Protein AF-A0A914RZK3-F1 (afdb_monomer)

Organism: Parascaris equorum (NCBI:txid6256)

Solvent-accessible surface area (backbone atoms only — not comparable to full-atom values): 11730 Å² total; per-residue (Å²): 107,60,58,79,70,31,59,31,33,76,38,24,70,75,68,74,44,65,47,80,88,83,89,82,84,80,89,85,54,75,61,36,73,40,70,51,3,31,40,30,40,74,72,71,44,74,42,54,69,63,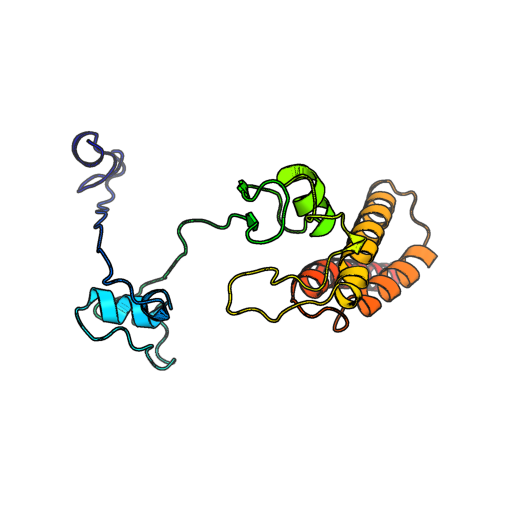69,77,78,67,48,37,66,67,46,29,53,98,63,36,62,33,82,82,76,79,94,75,92,65,49,72,50,69,73,75,36,67,40,64,46,74,45,84,72,70,86,86,60,44,68,65,57,52,35,42,73,73,16,72,22,37,55,84,38,74,85,61,53,63,63,46,54,92,61,59,93,88,46,71,76,41,42,56,80,45,46,46,44,43,49,52,42,52,53,50,51,52,57,51,51,51,30,52,75,71,69,72,55,54,79,71,52,55,58,52,50,48,51,50,31,55,59,18,37,89,59,36,94,54,68,63,30,39,64,60,21,48,62,53,48,53,51,51,51,52,52,55,56,52,61,76,75,108

InterPro domains:
  IPR001949 NADH:ubiquinone oxidoreductase, 51kDa subunit, conserved site [PS00644] (26-41)
  IPR019575 NADH-ubiquinone oxidoreductase 51kDa subunit, iron-sulphur binding domain [PF10589] (130-188)
  IPR019575 NADH-ubiquinone oxidoreductase 51kDa subunit, iron-sulphur binding domain [SM00928] (129-158)
  IPR037207 NADH-ubiquinone oxidoreductase 51kDa subunit, iron-sulphur binding domain superfamily [G3DSA:1.20.1440.230] (129-192)
  IPR037207 NADH-ubiquinone oxidoreductase 51kDa subunit, iron-sulphur binding domain superfamily [SSF140490] (130-187)
  IPR037225 NADH-ubiquinone oxidoreductase 51kDa subunit, FMN-binding domain superfamily [G3DSA:3.40.50.11540] (2-84)
  IPR037225 NADH-ubiquinone oxidoreductase 51kDa subunit, FMN-binding domain superfamily [SSF142019] (4-85)
  IPR050837 Complex I 51 kDa subunit [PTHR11780] (4-74)
  IPR054765 SLBB domain [PF22461] (74-129)

Radius of gyration: 23.05 Å; Cα contacts (8 Å, |Δi|>4): 230; chains: 1; bounding box: 57×54×48 Å

Foldseek 3Di:
DCVVVQCAACQHVVNNDHHDDDDDDADPDPLCPDQQLVLCVVVVHHSDHDDDPVDLCCQNRVGHRDDDDDPDDWDQADDQFQAGDIDHDDQLDQPQCVRCVPRVAGHVHPVPFAWDQRDPPPADTGGPVQSCLSNVLLVVLVVQVVCVVVVNHDPVVLVVNLVSLVCQPPSHRDCSSVVSSVVSNVVSVVVVVVVVVD

Sequence (198 aa):
MIFQAGYLGKDCCGTGYCFDVFVHRGAGAYICGEETALLESIEGKQGKPRLKPPFPADIGLFGCPTTVTNVETLFCVSGHVVNPCTVEEEMSIPLKDLIERHCGGVIGGWDNLLAIIPGGSSVPLIPKKFCTPCREGCNWLNKVMWRFVDGRAKPDEIDMLWEISRHMEGHTICALADAAAWPVQVTLICIKILSTLL

Secondary structure (DSSP, 8-state):
-TTTTTSSBTTGGGSS--B----PPP-S-GGGGSHHHHHHHHTTS--PPPPSSSPTTTS-GGGS------S---EEE-SSBSS-EEE---TT--HHHHHHHHH-SBTT-GGG--EE-SSSTTSPPEEHHHHHHHHHHHHHHHHHHHHHHTT---THHHHHHHHHHHHHTTTSSSHHHHHHHHHHHHHHHHHHHHHH--

Nearest PDB structures (foldseek):
  7zdh-assembly1_1  TM=6.906E-01  e=1.945E-20  Ovis aries
  7p64-assembly1_F  TM=6.739E-01  e=4.040E-11  Escherichia coli BL21(DE3)
  8x9v-assembly1_F  TM=6.593E-01  e=4.566E-11  Xanthomonas oryzae pv. oryzae
  8bew-assembly1_B  TM=6.343E-01  e=4.952E-10  Thermoanaerobacter kivui
  6vw7-assembly1_B  TM=6.481E-01  e=4.206E-09  Cupriavidus necator

pLDDT: mean 83.12, std 10.22, range [43.75, 95.94]

Mean predicted aligned error: 11.65 Å

Structure (mmCIF, N/CA/C/O backbone):
data_AF-A0A914RZK3-F1
#
_entry.id   AF-A0A914RZK3-F1
#
loop_
_atom_site.group_PDB
_atom_site.id
_atom_site.type_symbol
_atom_site.label_atom_id
_atom_site.label_alt_id
_atom_site.label_comp_id
_atom_site.label_asym_id
_atom_site.label_entity_id
_atom_site.label_seq_id
_atom_site.pdbx_PDB_ins_code
_atom_site.Cartn_x
_atom_site.Cartn_y
_atom_site.Cartn_z
_atom_site.occupancy
_atom_site.B_iso_or_equiv
_atom_site.auth_seq_id
_atom_site.auth_comp_id
_atom_site.auth_asym_id
_atom_site.auth_atom_id
_atom_site.pdbx_PDB_model_num
ATOM 1 N N . MET A 1 1 ? -30.399 2.247 3.291 1.00 65.69 1 MET A N 1
ATOM 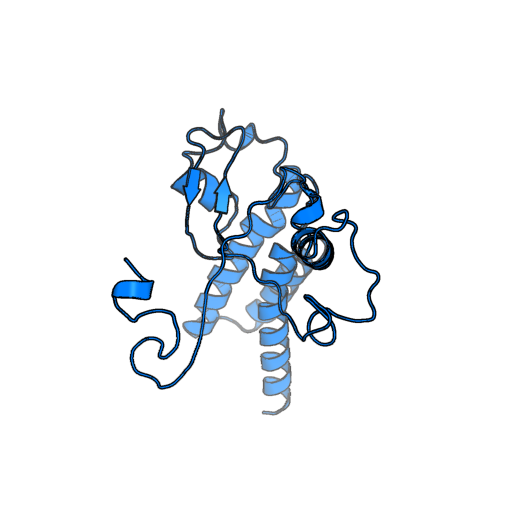2 C CA . MET A 1 1 ? -30.356 1.188 2.260 1.00 65.69 1 MET A CA 1
ATOM 3 C C . MET A 1 1 ? -29.675 -0.088 2.756 1.00 65.69 1 MET A C 1
ATOM 5 O O . MET A 1 1 ? -30.393 -1.059 2.883 1.00 65.69 1 MET A O 1
ATOM 9 N N . ILE A 1 2 ? -28.385 -0.122 3.129 1.00 84.69 2 ILE A N 1
ATOM 10 C CA . ILE A 1 2 ? -27.705 -1.382 3.543 1.00 84.69 2 ILE A CA 1
ATOM 11 C C . ILE A 1 2 ? -28.288 -2.007 4.831 1.00 84.69 2 ILE A C 1
ATOM 13 O O . ILE A 1 2 ? -28.644 -3.180 4.824 1.00 84.69 2 ILE A O 1
ATOM 17 N N . PHE A 1 3 ? -28.481 -1.223 5.900 1.00 82.81 3 PHE A N 1
ATOM 18 C CA . PHE A 1 3 ? -29.138 -1.703 7.132 1.00 82.81 3 PHE A CA 1
ATOM 19 C C . PHE A 1 3 ? -30.600 -2.123 6.908 1.00 82.81 3 PHE A C 1
ATOM 21 O O . PHE A 1 3 ? -31.074 -3.093 7.481 1.00 82.81 3 PHE A O 1
ATOM 28 N N . GLN A 1 4 ? -31.320 -1.410 6.035 1.00 84.06 4 GLN A N 1
ATOM 29 C CA . GLN A 1 4 ? -32.710 -1.741 5.686 1.00 84.06 4 GLN A CA 1
ATOM 30 C C . GLN A 1 4 ? -32.809 -3.011 4.835 1.00 84.06 4 GLN A C 1
ATOM 32 O O . GLN A 1 4 ? -33.813 -3.707 4.905 1.00 84.06 4 GLN A O 1
ATOM 37 N N . ALA A 1 5 ? -31.776 -3.309 4.046 1.00 88.56 5 ALA A N 1
ATOM 38 C CA . ALA A 1 5 ? -31.666 -4.534 3.266 1.00 88.56 5 ALA A CA 1
ATOM 39 C C . ALA A 1 5 ? -31.237 -5.748 4.114 1.00 88.56 5 ALA A C 1
ATOM 41 O O . ALA A 1 5 ? -31.146 -6.846 3.579 1.00 88.56 5 ALA A O 1
ATOM 42 N N . GLY A 1 6 ? -30.963 -5.564 5.413 1.00 87.38 6 GLY A N 1
ATOM 43 C CA . GLY A 1 6 ? -30.575 -6.647 6.321 1.00 87.38 6 GLY A CA 1
ATOM 44 C C . GLY A 1 6 ? -29.136 -7.141 6.151 1.00 87.38 6 GLY A C 1
ATOM 45 O O . GLY A 1 6 ? -28.776 -8.160 6.724 1.00 87.38 6 GLY A O 1
ATOM 46 N N . TYR A 1 7 ? -28.289 -6.441 5.388 1.00 91.62 7 TYR A N 1
ATOM 47 C CA . TYR A 1 7 ? -26.879 -6.828 5.236 1.00 91.62 7 TYR A CA 1
ATOM 48 C C . TYR A 1 7 ? -26.023 -6.483 6.463 1.00 91.62 7 TYR A C 1
ATOM 50 O O . TYR A 1 7 ? -25.011 -7.129 6.708 1.00 91.62 7 TYR A O 1
ATOM 58 N N . LEU A 1 8 ? -26.429 -5.468 7.230 1.00 92.25 8 LEU A N 1
ATOM 59 C CA . LEU A 1 8 ? -25.793 -5.028 8.474 1.00 92.25 8 LEU A CA 1
ATOM 60 C C . LEU A 1 8 ? -26.860 -4.844 9.558 1.00 92.25 8 LEU A C 1
ATOM 62 O O . LEU A 1 8 ? -28.021 -4.578 9.230 1.00 92.25 8 LEU A O 1
ATOM 66 N N . GLY A 1 9 ? -26.475 -4.920 10.831 1.00 90.44 9 GLY A N 1
ATOM 67 C CA . GLY A 1 9 ? -27.383 -4.753 11.965 1.00 90.44 9 GLY A CA 1
ATOM 68 C C . GLY A 1 9 ? -27.393 -5.941 12.922 1.00 90.44 9 GLY A C 1
ATOM 69 O O . GLY A 1 9 ? -26.411 -6.660 13.074 1.00 90.44 9 GLY A O 1
ATOM 70 N N . LYS A 1 10 ? -28.542 -6.158 13.573 1.00 90.19 10 LYS A N 1
ATOM 71 C CA . LYS A 1 10 ? -28.722 -7.198 14.603 1.00 90.19 10 LYS A CA 1
ATOM 72 C C . LYS A 1 10 ? -28.606 -8.634 14.088 1.00 90.19 10 LYS A C 1
ATOM 74 O O . LYS A 1 10 ? -28.308 -9.524 14.874 1.00 90.19 10 LYS A O 1
ATOM 79 N N . ASP A 1 11 ? -28.881 -8.839 12.805 1.00 91.06 11 ASP A N 1
ATOM 80 C CA . ASP A 1 11 ? -28.816 -10.135 12.136 1.00 91.06 11 ASP A CA 1
ATOM 81 C C . ASP A 1 11 ? -28.294 -9.942 10.705 1.00 91.06 11 ASP A C 1
ATOM 83 O O . ASP A 1 11 ? -29.052 -9.846 9.737 1.00 91.06 11 ASP A O 1
ATOM 87 N N . CYS A 1 12 ? -26.979 -9.785 10.583 1.00 90.62 12 CYS A N 1
ATOM 88 C CA . CYS A 1 12 ? -26.320 -9.494 9.319 1.00 90.62 12 CYS A CA 1
ATOM 89 C C . CYS A 1 12 ? -26.473 -10.655 8.345 1.00 90.62 12 CYS A C 1
ATOM 91 O O . CYS A 1 12 ? -26.050 -11.779 8.627 1.00 90.62 12 CYS A O 1
ATOM 93 N N . CYS A 1 13 ? -27.054 -10.374 7.181 1.00 91.06 13 CYS A N 1
ATOM 94 C CA . CYS A 1 13 ? -27.296 -11.344 6.116 1.00 91.06 13 CYS A CA 1
ATOM 95 C C . CYS A 1 13 ? -28.097 -12.585 6.568 1.00 91.06 13 CYS A C 1
ATOM 97 O O . CYS A 1 13 ? -28.004 -13.625 5.919 1.00 91.06 13 CYS A O 1
ATOM 99 N N . GLY A 1 14 ? -28.861 -12.505 7.668 1.00 90.00 14 GLY A N 1
ATOM 100 C CA . GLY A 1 14 ? -29.622 -13.638 8.214 1.00 90.00 14 GLY A CA 1
ATOM 101 C C . GLY A 1 14 ? -28.763 -14.735 8.859 1.00 90.00 14 GLY A C 1
ATOM 102 O O . GLY A 1 14 ? -29.177 -15.893 8.909 1.00 90.00 14 GLY A O 1
ATOM 103 N N . THR A 1 15 ? -27.539 -14.411 9.285 1.00 94.19 15 THR A N 1
ATOM 104 C CA . THR A 1 15 ? -26.572 -15.374 9.846 1.00 94.19 15 THR A CA 1
ATOM 105 C C . THR A 1 15 ? -26.695 -15.576 11.361 1.00 94.19 15 THR A C 1
ATOM 107 O O . THR A 1 15 ? -26.038 -16.451 11.921 1.00 94.19 15 THR A O 1
ATOM 110 N N . GLY A 1 16 ? -27.502 -14.765 12.043 1.00 91.88 16 GLY A N 1
ATOM 111 C CA . GLY A 1 16 ? -27.565 -14.651 13.500 1.00 91.88 16 GLY A CA 1
ATOM 112 C C . GLY A 1 16 ? -26.434 -13.814 14.109 1.00 91.88 16 GLY A C 1
ATOM 113 O O . GLY A 1 16 ? -26.358 -13.697 15.333 1.00 91.88 16 GLY A O 1
ATOM 114 N N . TYR A 1 17 ? -25.548 -13.239 13.288 1.00 92.81 17 TYR A N 1
ATOM 115 C CA . TYR A 1 17 ? -24.427 -12.419 13.745 1.00 92.81 17 TYR A CA 1
ATOM 116 C C . TYR A 1 17 ? -24.794 -10.932 13.754 1.00 92.81 17 TYR A C 1
ATOM 118 O O . TYR A 1 17 ? -25.252 -10.392 12.749 1.00 92.81 17 TYR A O 1
ATOM 126 N N . CYS A 1 18 ? -24.566 -10.258 14.881 1.00 93.94 18 CYS A N 1
ATOM 127 C CA . CYS A 1 18 ? -24.823 -8.826 15.022 1.00 93.94 18 CYS A CA 1
ATOM 128 C C . CYS A 1 18 ? -23.562 -8.031 14.666 1.00 93.94 18 CYS A C 1
ATOM 130 O O . CYS A 1 18 ? -22.563 -8.118 15.380 1.00 93.94 18 CYS A O 1
ATOM 132 N N . PHE A 1 19 ? -23.605 -7.241 13.593 1.00 93.44 19 PHE A N 1
ATOM 133 C CA . PHE A 1 19 ? -22.474 -6.428 13.147 1.00 93.44 19 PHE A CA 1
ATOM 134 C C . PHE A 1 19 ? -22.929 -5.080 12.575 1.00 93.44 19 PHE A C 1
ATOM 136 O O . PHE A 1 19 ? -23.564 -4.997 11.520 1.00 93.44 19 PHE A O 1
ATOM 143 N N . ASP A 1 20 ? -22.565 -4.012 13.281 1.00 92.81 20 ASP A N 1
ATOM 144 C CA . ASP A 1 20 ? -22.855 -2.632 12.907 1.00 92.81 20 ASP A CA 1
ATOM 145 C C . ASP A 1 20 ? -21.605 -1.943 12.349 1.00 92.81 20 ASP A C 1
ATOM 147 O O . ASP A 1 20 ? -20.488 -2.158 12.819 1.00 92.81 20 ASP A O 1
ATOM 151 N N . VAL A 1 21 ? -21.804 -1.065 11.364 1.00 92.44 21 VAL A N 1
ATOM 152 C CA . VAL A 1 21 ? -20.736 -0.249 10.771 1.00 92.44 21 VAL A CA 1
ATOM 153 C C . VAL A 1 21 ? -21.021 1.225 11.018 1.00 92.44 21 VAL A C 1
ATOM 155 O O . VAL A 1 21 ? -22.083 1.736 10.656 1.00 92.44 21 VAL A O 1
ATOM 158 N N . PHE A 1 22 ? -20.038 1.922 11.585 1.00 91.94 22 PHE A N 1
ATOM 159 C CA . PHE A 1 22 ? -20.093 3.356 11.849 1.00 91.94 22 PHE A CA 1
ATOM 160 C C . PHE A 1 22 ? -19.058 4.092 11.001 1.00 91.94 22 PHE A C 1
ATOM 162 O O . PHE A 1 22 ? -17.927 3.639 10.847 1.00 91.94 22 PHE A O 1
ATOM 169 N N . VAL A 1 23 ? -19.436 5.257 10.472 1.00 93.19 23 VAL A N 1
ATOM 170 C CA . VAL A 1 23 ? -18.518 6.134 9.736 1.00 93.19 23 VAL A CA 1
ATOM 171 C C . VAL A 1 23 ? -18.081 7.264 10.657 1.00 93.19 23 VAL A C 1
ATOM 173 O O . VAL A 1 23 ? -18.871 8.155 10.966 1.00 93.19 23 VAL A O 1
ATOM 176 N N . HIS A 1 24 ? -16.812 7.252 11.061 1.00 93.31 24 HIS A N 1
ATOM 177 C CA . HIS A 1 24 ? -16.196 8.359 11.787 1.00 93.31 24 HIS A CA 1
ATOM 178 C C . HIS A 1 24 ? -15.415 9.243 10.811 1.00 93.31 24 HIS A C 1
ATOM 180 O O . HIS A 1 24 ? -14.496 8.783 10.137 1.00 93.31 24 HIS A O 1
ATOM 186 N N . ARG A 1 25 ? -15.759 10.532 10.723 1.00 93.75 25 ARG A N 1
ATOM 187 C CA . ARG A 1 25 ? -15.009 11.488 9.891 1.00 93.75 25 ARG A CA 1
ATOM 188 C C . ARG A 1 25 ? -13.816 12.037 10.671 1.00 93.75 25 ARG A C 1
ATOM 190 O O . ARG A 1 25 ? -13.979 12.471 11.807 1.00 93.75 25 ARG A O 1
ATOM 197 N N . GLY A 1 26 ? -12.630 12.010 10.068 1.00 91.19 26 GLY A N 1
ATOM 198 C CA . GLY A 1 26 ? -11.437 12.662 10.614 1.00 91.19 26 GLY A CA 1
ATOM 199 C C . GLY A 1 26 ? -11.437 14.179 10.383 1.00 91.19 26 GLY A C 1
ATOM 200 O O . GLY A 1 26 ? -12.267 14.708 9.647 1.00 91.19 26 GLY A O 1
ATOM 201 N N . ALA A 1 27 ? -10.465 14.873 10.980 1.00 90.88 27 ALA A N 1
ATOM 202 C CA . ALA A 1 27 ? -10.321 16.334 10.913 1.00 90.88 27 ALA A CA 1
ATOM 203 C C . ALA A 1 27 ? -9.150 16.808 10.018 1.00 90.88 27 ALA A C 1
ATOM 205 O O . ALA A 1 27 ? -8.587 17.875 10.240 1.00 90.88 27 ALA A O 1
ATOM 206 N N . GLY A 1 28 ? -8.752 16.007 9.021 1.00 86.81 28 GLY A N 1
ATOM 207 C CA . GLY A 1 28 ? -7.722 16.386 8.040 1.00 86.81 28 GLY A CA 1
ATOM 208 C C . GLY A 1 28 ? -6.265 16.259 8.509 1.00 86.81 28 GLY A C 1
ATOM 209 O O . GLY A 1 28 ? -5.371 16.809 7.873 1.00 86.81 28 GLY A O 1
ATOM 210 N N . ALA A 1 29 ? -5.998 15.539 9.601 1.00 83.62 29 ALA A N 1
ATOM 211 C CA . ALA A 1 29 ? -4.642 15.313 10.100 1.00 83.62 29 ALA A CA 1
ATOM 212 C C . ALA A 1 29 ? -4.051 13.999 9.556 1.00 83.62 29 ALA A C 1
ATOM 214 O O . ALA A 1 29 ? -4.546 12.923 9.883 1.00 83.62 29 ALA A O 1
ATOM 215 N N . TYR A 1 30 ? -2.961 14.079 8.779 1.00 79.69 30 TYR A N 1
ATOM 216 C CA . TYR A 1 30 ? -2.282 12.902 8.203 1.00 79.69 30 TYR A CA 1
ATOM 217 C C . TYR A 1 30 ? -1.815 11.901 9.271 1.00 79.69 30 TYR A C 1
ATOM 219 O O . TYR A 1 30 ? -1.933 10.695 9.087 1.00 79.69 30 TYR A O 1
ATOM 227 N N . ILE A 1 31 ? -1.347 12.400 10.422 1.00 76.94 31 ILE A N 1
ATOM 228 C CA . ILE A 1 31 ? -0.886 11.558 11.535 1.00 76.94 31 ILE A CA 1
ATOM 229 C C . ILE A 1 31 ? -1.989 10.653 12.095 1.00 76.94 31 ILE A C 1
ATOM 231 O O . ILE A 1 31 ? -1.691 9.551 12.535 1.00 76.94 31 ILE A O 1
ATOM 235 N N . CYS A 1 32 ? -3.260 11.063 12.012 1.00 86.62 32 CYS A N 1
ATOM 236 C CA . CYS A 1 32 ? -4.388 10.237 12.448 1.00 86.62 32 CYS A CA 1
ATOM 237 C C . CYS A 1 32 ? -4.630 9.020 11.540 1.00 86.62 32 CYS A C 1
ATOM 239 O O . CYS A 1 32 ? -5.492 8.212 11.857 1.00 86.62 32 CYS A O 1
ATOM 241 N N . GLY A 1 33 ? -3.920 8.896 10.413 1.00 82.88 33 GLY A N 1
ATOM 242 C CA . GLY A 1 33 ? -3.903 7.677 9.604 1.00 82.88 33 GLY A CA 1
ATOM 243 C C . GLY A 1 33 ? -2.970 6.593 10.153 1.00 82.88 33 GLY A C 1
ATOM 244 O O . GLY A 1 33 ? -3.030 5.459 9.689 1.00 82.88 33 GLY A O 1
ATOM 245 N N . GLU A 1 34 ? -2.110 6.915 11.126 1.00 84.75 34 GLU A N 1
ATOM 246 C CA . GLU A 1 34 ? -1.320 5.909 11.839 1.00 84.75 34 GLU A CA 1
ATOM 247 C C . GLU A 1 34 ? -2.236 5.073 12.740 1.00 84.75 34 GLU A C 1
ATOM 249 O O . GLU A 1 34 ? -3.152 5.600 13.367 1.00 84.75 34 GLU A O 1
ATOM 254 N N . GLU A 1 35 ? -1.978 3.767 12.802 1.00 87.69 35 GLU A N 1
ATOM 255 C CA . GLU A 1 35 ? -2.815 2.774 13.479 1.00 87.69 35 GLU A CA 1
ATOM 256 C C . GLU A 1 35 ? -3.255 3.196 14.888 1.00 87.69 35 GLU A C 1
ATOM 258 O O . GLU A 1 35 ? -4.443 3.178 15.192 1.00 87.69 35 GLU A O 1
ATOM 263 N N . THR A 1 36 ? -2.326 3.592 15.757 1.00 87.38 36 THR A N 1
ATOM 264 C CA . THR A 1 36 ? -2.650 3.928 17.151 1.00 87.38 36 THR A CA 1
ATOM 265 C C . THR A 1 36 ? -3.177 5.351 17.318 1.00 87.38 36 THR A C 1
ATOM 267 O O . THR A 1 36 ? -4.033 5.596 18.171 1.00 87.38 36 THR A O 1
ATOM 270 N N . ALA A 1 37 ? -2.713 6.285 16.487 1.00 87.31 37 ALA A N 1
ATOM 271 C CA . ALA A 1 37 ? -3.225 7.649 16.442 1.00 87.31 37 ALA A CA 1
ATOM 272 C C . ALA A 1 37 ? -4.683 7.703 15.957 1.00 87.31 37 ALA A C 1
ATOM 274 O O . ALA A 1 37 ? -5.447 8.557 16.414 1.00 87.31 37 ALA A O 1
ATOM 275 N N . LEU A 1 38 ? -5.081 6.784 15.071 1.00 91.69 38 LEU A N 1
ATOM 276 C CA . LEU A 1 38 ? -6.460 6.627 14.617 1.00 91.69 38 LEU A CA 1
ATOM 277 C C . LEU A 1 38 ? -7.387 6.290 15.790 1.00 91.69 38 LEU A C 1
ATOM 279 O O . LEU A 1 38 ? -8.441 6.908 15.928 1.00 91.69 38 LEU A O 1
ATOM 283 N N . LEU A 1 39 ? -6.976 5.367 16.666 1.00 93.62 39 LEU A N 1
ATOM 284 C CA . LEU A 1 39 ? -7.751 4.974 17.849 1.00 93.62 39 LEU A CA 1
ATOM 285 C C . LEU A 1 39 ? -7.975 6.163 18.788 1.00 93.62 39 LEU A C 1
ATOM 287 O O . LEU A 1 39 ? -9.104 6.441 19.179 1.00 93.62 39 LEU A O 1
ATOM 291 N N . GLU A 1 40 ? -6.913 6.913 19.091 1.00 91.69 40 GLU A N 1
ATOM 292 C CA . GLU A 1 40 ? -6.996 8.132 19.907 1.00 91.69 40 GLU A CA 1
ATOM 293 C C . GLU A 1 40 ? -7.923 9.178 19.277 1.00 91.69 40 GLU A C 1
ATOM 295 O O . GLU A 1 40 ? -8.731 9.798 19.970 1.00 91.69 40 GLU A O 1
ATOM 300 N N . SER A 1 41 ? -7.848 9.341 17.953 1.00 93.50 41 SER A N 1
ATOM 301 C CA . SER A 1 41 ? -8.704 10.275 17.226 1.00 93.50 41 SER A CA 1
ATOM 302 C C . SER A 1 41 ? -10.182 9.870 17.263 1.00 93.50 41 SER A C 1
ATOM 304 O O . SER A 1 41 ? -11.030 10.756 17.348 1.00 93.50 41 SER A O 1
ATOM 306 N N . ILE A 1 42 ? -10.502 8.572 17.191 1.00 94.88 42 ILE A N 1
ATOM 307 C CA . ILE A 1 42 ? -11.883 8.061 17.294 1.00 94.88 42 ILE A CA 1
ATOM 308 C C . ILE A 1 42 ? -12.406 8.197 18.731 1.00 94.88 42 ILE A C 1
ATOM 310 O O . ILE A 1 42 ? -13.581 8.486 18.941 1.00 94.88 42 ILE A O 1
ATOM 314 N N . GLU A 1 43 ? -11.536 8.065 19.732 1.00 94.94 43 GLU A N 1
ATOM 315 C CA . GLU A 1 43 ? -11.866 8.310 21.143 1.00 94.94 43 GLU A CA 1
ATOM 316 C C . GLU A 1 43 ? -12.087 9.800 21.474 1.00 94.94 43 GLU A C 1
ATOM 318 O O . GLU A 1 43 ? -12.376 10.145 22.621 1.00 94.94 43 GLU A O 1
ATOM 323 N N . GLY A 1 44 ? -11.951 10.696 20.491 1.00 92.69 44 GLY A N 1
ATOM 324 C CA . GLY A 1 44 ? -12.116 12.141 20.660 1.00 92.69 44 GLY A CA 1
ATOM 325 C C . GLY A 1 44 ? -10.913 12.837 21.300 1.00 92.69 44 GLY A C 1
ATOM 326 O O . GLY A 1 44 ? -10.997 14.014 21.654 1.00 92.69 44 GLY A O 1
ATOM 327 N N . LYS A 1 45 ? -9.786 12.136 21.451 1.00 90.44 45 LYS A N 1
ATOM 328 C CA . LYS A 1 45 ? -8.528 12.703 21.940 1.00 90.44 45 LYS A CA 1
ATOM 329 C C . LYS A 1 45 ? -7.721 13.274 20.774 1.00 90.44 45 LYS A C 1
ATOM 331 O O . LYS A 1 45 ? -8.059 13.139 19.598 1.00 90.44 45 LYS A O 1
ATOM 336 N N . GLN A 1 46 ? -6.617 13.940 21.099 1.00 86.31 46 GLN A N 1
ATOM 337 C CA . GLN A 1 46 ? -5.655 14.343 20.080 1.00 86.31 46 GLN A CA 1
ATOM 338 C C . GLN A 1 46 ? -5.035 13.085 19.454 1.00 86.31 46 GLN A C 1
ATOM 340 O O . GLN A 1 46 ? -4.534 12.246 20.194 1.00 86.31 46 GLN A O 1
ATOM 345 N N . GLY A 1 47 ? -5.018 12.981 18.119 1.00 85.56 47 GLY A N 1
ATOM 346 C CA . GLY A 1 47 ? -4.454 11.845 17.372 1.00 85.56 47 GLY A CA 1
ATOM 347 C C . GLY A 1 47 ? -2.928 11.742 17.460 1.00 85.56 47 GLY A C 1
ATOM 348 O O . GLY A 1 47 ? -2.217 11.919 16.473 1.00 85.56 47 GLY A O 1
ATOM 349 N N . LYS A 1 48 ? -2.418 11.516 18.668 1.00 81.88 48 LYS A N 1
ATOM 350 C CA . LYS A 1 48 ? -1.020 11.220 18.965 1.00 81.88 48 LYS A CA 1
ATOM 351 C C . LYS A 1 48 ? -0.857 9.699 19.021 1.00 81.88 48 LYS A C 1
ATOM 353 O O . LYS A 1 48 ? -1.655 9.057 19.698 1.00 81.88 48 LYS A O 1
ATOM 358 N N . PRO A 1 49 ? 0.158 9.120 18.360 1.00 84.81 49 PRO A N 1
ATOM 359 C CA . PRO A 1 49 ? 0.419 7.690 18.456 1.00 84.81 49 PRO A CA 1
ATOM 360 C C . PRO A 1 49 ? 0.615 7.231 19.906 1.00 84.81 49 PRO A C 1
ATOM 362 O O . PRO A 1 49 ? 1.249 7.926 20.708 1.00 84.81 49 PRO A O 1
ATOM 365 N N . ARG A 1 50 ? 0.098 6.045 20.232 1.00 82.81 50 ARG A N 1
ATOM 366 C CA . ARG A 1 50 ? 0.346 5.379 21.515 1.00 82.81 50 ARG A CA 1
ATOM 367 C C . ARG A 1 50 ? 1.703 4.681 21.470 1.00 82.81 50 ARG A C 1
ATOM 369 O O . ARG A 1 50 ? 2.127 4.181 20.430 1.00 82.81 50 ARG A O 1
ATOM 376 N N . LEU A 1 51 ? 2.377 4.608 22.616 1.00 82.94 51 LEU A N 1
ATOM 377 C CA . LEU A 1 51 ? 3.571 3.776 22.752 1.00 82.94 51 LEU A CA 1
ATOM 378 C C . LEU A 1 51 ? 3.161 2.298 22.734 1.00 82.94 51 LEU A C 1
ATOM 380 O O . LEU A 1 51 ? 2.221 1.905 23.419 1.00 82.94 51 LEU A O 1
ATOM 384 N N . LYS A 1 52 ? 3.883 1.494 21.953 1.00 84.06 52 LYS A N 1
ATOM 385 C CA . LYS A 1 52 ? 3.787 0.030 21.953 1.00 84.06 52 LYS A CA 1
ATOM 386 C C . LYS A 1 52 ? 4.908 -0.502 22.860 1.00 84.06 52 LYS A C 1
ATOM 388 O O . LYS A 1 52 ? 6.052 -0.092 22.643 1.00 84.06 52 LYS A O 1
ATOM 393 N N . PRO A 1 53 ? 4.647 -1.395 23.836 1.00 80.06 53 PRO A N 1
ATOM 394 C CA . PRO A 1 53 ? 3.357 -1.990 24.235 1.00 80.06 53 PRO A CA 1
ATOM 395 C C . PRO A 1 53 ? 2.464 -1.049 25.080 1.00 80.06 53 PRO A C 1
ATOM 397 O O . PRO A 1 53 ? 3.007 -0.154 25.733 1.00 80.06 53 PRO A O 1
ATOM 400 N N . PRO A 1 54 ? 1.132 -1.287 25.159 1.00 85.44 54 PRO A N 1
ATOM 401 C CA . PRO A 1 54 ? 0.376 -2.439 24.629 1.00 85.44 54 PRO A CA 1
ATOM 402 C C . PRO A 1 54 ? 0.057 -2.346 23.125 1.00 85.44 54 PRO A C 1
ATOM 404 O O . PRO A 1 54 ? -0.008 -1.255 22.561 1.00 85.44 54 PRO A O 1
ATOM 407 N N . PHE A 1 55 ? -0.129 -3.496 22.463 1.00 90.19 55 PHE A N 1
ATOM 408 C CA . PHE A 1 55 ? -0.514 -3.549 21.047 1.00 90.19 55 PHE A CA 1
ATOM 409 C C . PHE A 1 55 ? -2.035 -3.382 20.875 1.00 90.19 55 PHE A C 1
ATOM 411 O O . PHE A 1 55 ? -2.788 -3.867 21.720 1.00 90.19 55 PHE A O 1
ATOM 418 N N . PRO A 1 56 ? -2.512 -2.771 19.770 1.00 89.56 56 PRO A N 1
ATOM 419 C CA . PRO A 1 56 ? -3.947 -2.604 19.501 1.00 89.56 56 PRO A CA 1
ATOM 420 C C . PRO A 1 56 ? -4.746 -3.906 19.505 1.00 89.56 56 PRO A C 1
ATOM 422 O O . PRO A 1 56 ? -5.887 -3.928 19.964 1.00 89.56 56 PRO A O 1
ATOM 425 N N . ALA A 1 57 ? -4.126 -4.994 19.039 1.00 91.94 57 ALA A N 1
ATOM 426 C CA . ALA A 1 57 ? -4.735 -6.318 19.027 1.00 91.94 57 ALA A CA 1
ATOM 427 C C . ALA A 1 57 ? -5.121 -6.803 20.435 1.00 91.94 57 ALA A C 1
ATOM 429 O O . ALA A 1 57 ? -6.095 -7.536 20.563 1.00 91.94 57 ALA A O 1
ATOM 430 N N . ASP A 1 58 ? -4.414 -6.351 21.475 1.00 92.00 58 ASP A N 1
ATOM 431 C CA . ASP A 1 58 ? -4.724 -6.663 22.871 1.00 92.00 58 ASP A CA 1
ATOM 432 C C . ASP A 1 58 ? -5.584 -5.561 23.508 1.00 92.00 58 ASP A C 1
ATOM 434 O O . ASP A 1 58 ? -6.639 -5.831 24.079 1.00 92.00 58 ASP A O 1
ATOM 438 N N . ILE A 1 59 ? -5.132 -4.304 23.409 1.00 91.56 59 ILE A N 1
ATOM 439 C CA . ILE A 1 59 ? -5.761 -3.123 24.018 1.00 91.56 59 ILE A CA 1
ATOM 440 C C . ILE A 1 59 ? -5.793 -1.992 22.981 1.00 91.56 59 ILE A C 1
ATOM 442 O O . ILE A 1 59 ? -4.871 -1.179 22.872 1.00 91.56 59 ILE A O 1
ATOM 446 N N . GLY A 1 60 ? -6.874 -1.957 22.206 1.00 93.44 60 GLY A N 1
ATOM 447 C CA . GLY A 1 60 ? -7.097 -1.042 21.093 1.00 93.44 60 GLY A CA 1
ATOM 448 C C . GLY A 1 60 ? -8.145 0.033 21.390 1.00 93.44 60 GLY A C 1
ATOM 449 O O . GLY A 1 60 ? -7.986 0.836 22.316 1.00 93.44 60 GLY A O 1
ATOM 450 N N . LEU A 1 61 ? -9.190 0.095 20.560 1.00 94.25 61 LEU A N 1
ATOM 451 C CA . LEU A 1 61 ? -10.230 1.121 20.624 1.00 94.25 61 LEU A CA 1
ATOM 452 C C . LEU A 1 61 ? -11.050 0.981 21.912 1.00 94.25 61 LEU A C 1
ATOM 454 O O . LEU A 1 61 ? -11.566 -0.096 22.199 1.0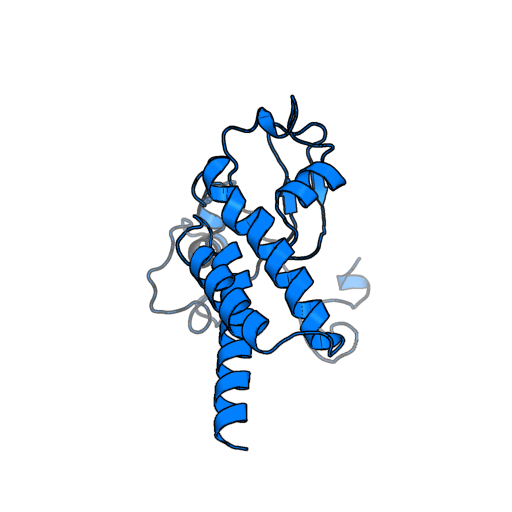0 94.25 61 LEU A O 1
ATOM 458 N N . PHE A 1 62 ? -11.171 2.057 22.693 1.00 95.44 62 PHE A N 1
ATOM 459 C CA . PHE A 1 62 ? -11.854 2.056 23.997 1.00 95.44 62 PHE A CA 1
ATOM 460 C C . PHE A 1 62 ? -11.314 1.006 24.990 1.00 95.44 62 PHE A C 1
ATOM 462 O O . PHE A 1 62 ? -12.004 0.617 25.930 1.00 95.44 62 PHE A O 1
ATOM 469 N N . GLY A 1 63 ? -10.073 0.546 24.796 1.00 93.00 63 GLY A N 1
ATOM 470 C CA . GLY A 1 63 ? -9.465 -0.524 25.591 1.00 93.00 63 GLY A CA 1
ATOM 471 C C . GLY A 1 63 ? -9.883 -1.941 25.182 1.00 93.00 63 GLY A C 1
ATOM 472 O O . GLY A 1 63 ? -9.491 -2.895 25.848 1.00 93.00 63 GLY A O 1
ATOM 473 N N . CYS A 1 64 ? -10.646 -2.099 24.100 1.00 95.19 64 CYS A N 1
ATOM 474 C CA . CYS A 1 64 ? -11.022 -3.394 23.543 1.00 95.19 64 CYS A CA 1
ATOM 475 C C . CYS A 1 64 ? -10.011 -3.857 22.475 1.00 95.19 64 CYS A C 1
ATOM 477 O O . CYS A 1 64 ? -9.456 -3.014 21.767 1.00 95.19 64 CYS A O 1
ATOM 479 N N . PRO A 1 65 ? -9.800 -5.174 22.296 1.00 95.94 65 PRO A N 1
ATOM 480 C CA . PRO A 1 65 ? -9.030 -5.731 21.182 1.00 95.94 65 PRO A CA 1
ATOM 481 C C . PRO A 1 65 ? -9.465 -5.142 19.836 1.00 95.94 65 PRO A C 1
ATOM 483 O O . PRO A 1 65 ? -10.652 -5.140 19.512 1.00 95.94 65 PRO A O 1
ATOM 486 N N . THR A 1 66 ? -8.533 -4.588 19.061 1.00 94.50 66 THR A N 1
ATOM 487 C CA . THR A 1 66 ? -8.835 -3.945 17.773 1.00 94.50 66 THR A CA 1
ATOM 488 C C . THR A 1 66 ? -7.691 -4.125 16.785 1.00 94.50 66 THR A C 1
ATOM 490 O O . THR A 1 66 ? -6.539 -3.832 17.088 1.00 94.50 66 THR A O 1
ATOM 493 N N . THR A 1 67 ? -8.017 -4.528 15.562 1.00 93.69 67 THR A N 1
ATOM 494 C CA . THR A 1 67 ? -7.089 -4.527 14.425 1.00 93.69 67 THR A CA 1
ATOM 495 C C . THR A 1 67 ? -7.412 -3.363 13.500 1.00 93.69 67 THR A C 1
ATOM 497 O O . THR A 1 67 ? -8.567 -3.215 13.098 1.00 93.69 67 THR A O 1
ATOM 500 N N . VAL A 1 68 ? -6.415 -2.561 13.128 1.00 91.25 68 VAL A N 1
ATOM 501 C CA . VAL A 1 68 ? -6.595 -1.495 12.134 1.00 91.25 68 VAL A CA 1
ATOM 502 C C . VAL A 1 68 ? -6.160 -2.010 10.772 1.00 91.25 68 VAL A C 1
ATOM 504 O O . VAL A 1 68 ? -5.021 -2.432 10.588 1.00 91.25 68 VAL A O 1
ATOM 507 N N . THR A 1 69 ? -7.069 -1.968 9.807 1.00 91.31 69 THR A N 1
ATOM 508 C CA . THR A 1 69 ? -6.824 -2.406 8.433 1.00 91.31 69 THR A CA 1
ATOM 509 C C . THR A 1 69 ? -7.052 -1.247 7.469 1.00 91.31 69 THR A C 1
ATOM 511 O O . THR A 1 69 ? -7.952 -0.427 7.657 1.00 91.31 69 THR A O 1
ATOM 514 N N . ASN A 1 70 ? -6.211 -1.153 6.437 1.00 87.75 70 ASN A N 1
ATOM 515 C CA . ASN A 1 70 ? -6.477 -0.263 5.309 1.00 87.75 70 ASN A CA 1
ATOM 516 C C . ASN A 1 70 ? -7.690 -0.800 4.523 1.00 87.75 70 ASN A C 1
ATOM 518 O O . ASN A 1 70 ? -7.937 -2.004 4.509 1.00 87.75 70 ASN A O 1
ATOM 522 N N . VAL A 1 71 ? -8.432 0.097 3.876 1.00 86.25 71 VAL A N 1
ATOM 523 C CA . VAL A 1 71 ? -9.568 -0.234 3.010 1.00 86.25 71 VAL A CA 1
ATOM 524 C C . VAL A 1 71 ? -9.100 -1.024 1.790 1.00 86.25 71 VAL A C 1
ATOM 526 O O . VAL A 1 71 ? -9.726 -2.018 1.438 1.00 86.25 71 VAL A O 1
ATOM 529 N N . GLU A 1 72 ? -8.003 -0.600 1.155 1.00 80.62 72 GLU A N 1
ATOM 530 C CA . GLU A 1 72 ? -7.547 -1.194 -0.103 1.00 80.62 72 GLU A CA 1
ATOM 531 C C . GLU A 1 72 ? -6.054 -0.949 -0.359 1.00 80.62 72 GLU A C 1
ATOM 533 O O . GLU A 1 72 ? -5.465 0.015 0.139 1.00 80.62 72 GLU A O 1
ATOM 538 N N . THR A 1 73 ? -5.439 -1.821 -1.159 1.00 77.62 73 THR A N 1
ATOM 539 C CA . THR A 1 73 ? -4.059 -1.673 -1.639 1.00 77.62 73 THR A CA 1
ATOM 540 C C . THR A 1 73 ? -4.082 -1.530 -3.158 1.00 77.62 73 THR A C 1
ATOM 542 O O . THR A 1 73 ? -4.146 -2.525 -3.868 1.00 77.62 73 THR A O 1
ATOM 545 N N . LEU A 1 74 ? -4.041 -0.287 -3.646 1.00 87.38 74 LEU A N 1
ATOM 546 C CA . LEU A 1 74 ? -4.003 0.056 -5.073 1.00 87.38 74 LEU A CA 1
ATOM 547 C C . LEU A 1 74 ? -2.730 0.831 -5.416 1.00 87.38 74 LEU A C 1
ATOM 549 O O . LEU A 1 74 ? -2.164 1.525 -4.565 1.00 87.38 74 LEU A O 1
ATOM 553 N N . PHE A 1 75 ? -2.314 0.780 -6.684 1.00 88.06 75 PHE A N 1
ATOM 554 C CA . PHE A 1 75 ? -1.247 1.641 -7.179 1.00 88.06 75 PHE A CA 1
ATOM 555 C C . PHE A 1 75 ? -1.799 3.025 -7.507 1.00 88.06 75 PHE A C 1
ATOM 557 O O . PHE A 1 75 ? -2.670 3.185 -8.359 1.00 88.06 75 PHE A O 1
ATOM 564 N N . CYS A 1 76 ? -1.244 4.050 -6.867 1.00 91.25 76 CYS A N 1
ATOM 565 C CA . CYS A 1 76 ? -1.553 5.448 -7.155 1.00 91.25 76 CYS A CA 1
ATOM 566 C C . CYS A 1 76 ? -0.359 6.097 -7.857 1.00 91.25 76 CYS A C 1
ATOM 568 O O . CYS A 1 76 ? 0.520 6.668 -7.205 1.00 91.25 76 CYS A O 1
ATOM 570 N N . VAL A 1 77 ? -0.314 6.014 -9.189 1.00 91.31 77 VAL A N 1
ATOM 571 C CA . VAL A 1 77 ? 0.763 6.635 -9.964 1.00 91.31 77 VAL A CA 1
ATOM 572 C C . VAL A 1 77 ? 0.449 8.114 -10.148 1.00 91.31 77 VAL A C 1
ATOM 574 O O . VAL A 1 77 ? -0.474 8.507 -10.859 1.00 91.31 77 VAL A O 1
ATOM 577 N N . SER A 1 78 ? 1.238 8.947 -9.479 1.00 89.00 78 SER A N 1
ATOM 578 C CA . SER A 1 78 ? 1.073 10.398 -9.448 1.00 89.00 78 SER A CA 1
ATOM 579 C C . SER A 1 78 ? 2.361 11.114 -9.861 1.00 89.00 78 SER A C 1
ATOM 581 O O . SER A 1 78 ? 3.441 10.523 -9.908 1.00 89.00 78 SER A O 1
ATOM 583 N N . GLY A 1 79 ? 2.254 12.407 -10.174 1.00 90.38 79 GLY A N 1
ATOM 584 C CA . GLY A 1 79 ? 3.398 13.243 -10.538 1.00 90.38 79 GLY A CA 1
ATOM 585 C C . GLY A 1 79 ? 3.657 13.307 -12.045 1.00 90.38 79 GLY A C 1
ATOM 586 O O . GLY A 1 79 ? 2.731 13.475 -12.832 1.00 90.38 79 GLY A O 1
ATOM 587 N N . HIS A 1 80 ? 4.933 13.236 -12.437 1.00 93.12 80 HIS A N 1
ATOM 588 C CA . HIS A 1 80 ? 5.413 13.563 -13.789 1.00 93.12 80 HIS A CA 1
ATOM 589 C C . HIS A 1 80 ? 5.306 12.386 -14.776 1.00 93.12 80 HIS A C 1
ATOM 591 O O . HIS A 1 80 ? 6.290 11.968 -15.391 1.00 93.12 80 HIS A O 1
ATOM 597 N N . VAL A 1 81 ? 4.095 11.861 -14.939 1.00 94.81 81 VAL A N 1
ATOM 598 C CA . VAL A 1 81 ? 3.738 10.855 -15.953 1.00 94.81 81 VAL A CA 1
ATOM 599 C C . VAL A 1 81 ? 2.732 11.443 -16.939 1.00 94.81 81 VAL A C 1
ATOM 601 O O . VAL A 1 81 ? 2.087 12.443 -16.631 1.00 94.81 81 VAL A O 1
ATOM 604 N N . VAL A 1 82 ? 2.620 10.859 -18.133 1.00 95.12 82 VAL A N 1
ATOM 605 C CA . VAL A 1 82 ? 1.749 11.397 -19.193 1.00 95.12 82 VAL A CA 1
ATOM 606 C C . VAL A 1 82 ? 0.284 11.395 -18.750 1.00 95.12 82 VAL A C 1
ATOM 608 O O . VAL A 1 82 ? -0.387 12.417 -18.862 1.00 95.12 82 VAL A O 1
ATOM 611 N N . ASN A 1 83 ? -0.182 10.276 -18.189 1.00 95.56 83 ASN A N 1
ATOM 612 C CA . ASN A 1 83 ? -1.544 10.097 -17.691 1.00 95.56 83 ASN A CA 1
ATOM 613 C C . ASN A 1 83 ? -1.517 9.573 -16.242 1.00 95.56 83 ASN A C 1
ATOM 615 O O . ASN A 1 83 ? -1.478 8.361 -16.043 1.00 95.56 83 ASN A O 1
ATOM 619 N N . PRO A 1 84 ? -1.506 10.447 -15.218 1.00 95.56 84 PRO A N 1
ATOM 620 C CA . PRO A 1 84 ? -1.572 10.016 -13.822 1.00 95.56 84 PRO A CA 1
ATOM 621 C C . PRO A 1 84 ? -2.876 9.266 -13.535 1.00 95.56 84 PRO A C 1
ATOM 623 O O . PRO A 1 84 ? -3.956 9.747 -13.884 1.00 95.56 84 PRO A O 1
ATOM 626 N N . CYS A 1 85 ? -2.792 8.108 -12.881 1.00 94.19 85 CYS A N 1
ATOM 627 C CA . CYS A 1 85 ? -3.961 7.287 -12.585 1.00 94.19 85 CYS A CA 1
ATOM 628 C C . CYS A 1 85 ? -3.797 6.451 -11.311 1.00 94.19 85 CYS A C 1
ATOM 630 O O . CYS A 1 85 ? -2.690 6.066 -10.924 1.00 94.19 85 CYS A O 1
ATOM 632 N N . THR A 1 86 ? -4.933 6.116 -10.701 1.00 94.50 86 THR A N 1
ATOM 633 C CA . THR A 1 86 ? -5.033 5.026 -9.727 1.00 94.50 86 THR A CA 1
ATOM 634 C C . THR A 1 86 ? -5.484 3.772 -10.459 1.00 94.50 86 THR A C 1
ATOM 636 O O . THR A 1 86 ? -6.472 3.818 -11.192 1.00 94.50 86 THR A O 1
ATOM 639 N N . VAL A 1 87 ? -4.750 2.676 -10.287 1.00 93.12 87 VAL A N 1
ATOM 640 C CA . VAL A 1 87 ? -4.993 1.416 -10.988 1.00 93.12 87 VAL A CA 1
ATOM 641 C C . VAL A 1 87 ? -4.797 0.224 -10.057 1.00 93.12 87 VAL A C 1
ATOM 643 O O . VAL A 1 87 ? -3.901 0.210 -9.211 1.00 93.12 87 VAL A O 1
ATOM 646 N N . GLU A 1 88 ? -5.664 -0.768 -10.219 1.00 92.31 88 GLU A N 1
ATOM 647 C CA . GLU A 1 88 ? -5.495 -2.098 -9.646 1.00 92.31 88 GLU A CA 1
ATOM 648 C C . GLU A 1 88 ? -4.620 -2.921 -10.592 1.00 92.31 88 GLU A C 1
ATOM 650 O O . GLU A 1 88 ? -4.926 -3.040 -11.779 1.00 92.31 88 GLU A O 1
ATOM 655 N N . GLU A 1 89 ? -3.503 -3.436 -10.090 1.00 87.81 89 GLU A N 1
ATOM 656 C CA . GLU A 1 89 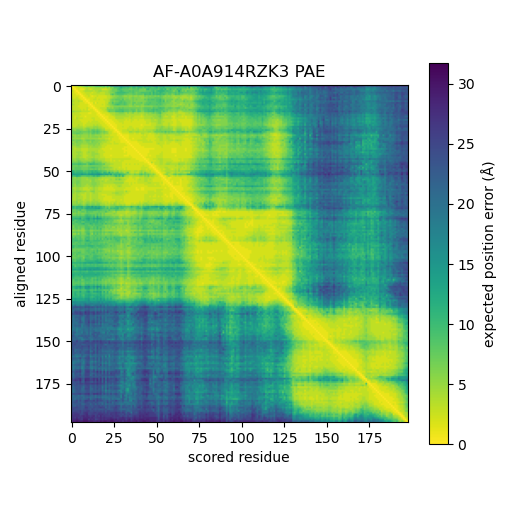? -2.571 -4.251 -10.867 1.00 87.81 89 GLU A CA 1
ATOM 657 C C . GLU A 1 89 ? -1.833 -5.208 -9.928 1.00 87.81 89 GLU A C 1
ATOM 659 O O . GLU A 1 89 ? -1.789 -4.994 -8.711 1.00 87.81 89 GLU A O 1
ATOM 664 N N . GLU A 1 90 ? -1.270 -6.278 -10.481 1.00 81.44 90 GLU A N 1
ATOM 665 C CA . GLU A 1 90 ? -0.593 -7.303 -9.695 1.00 81.44 90 GLU A CA 1
ATOM 666 C C . GLU A 1 90 ? 0.605 -6.741 -8.913 1.00 81.44 90 GLU A C 1
ATOM 668 O O . GLU A 1 90 ? 1.458 -6.005 -9.424 1.00 81.44 90 GLU A O 1
ATOM 673 N N . MET A 1 91 ? 0.701 -7.142 -7.644 1.00 75.94 91 MET A N 1
ATOM 674 C CA . MET A 1 91 ? 1.889 -6.877 -6.838 1.00 75.94 91 MET A CA 1
ATOM 675 C C . MET A 1 91 ? 3.108 -7.543 -7.488 1.00 75.94 91 MET A C 1
ATOM 677 O O . MET A 1 91 ? 3.008 -8.630 -8.051 1.00 75.94 91 MET A O 1
ATOM 681 N N . SER A 1 92 ? 4.269 -6.892 -7.381 1.00 75.88 92 SER A N 1
ATOM 682 C CA . SER A 1 92 ? 5.526 -7.286 -8.046 1.00 75.88 92 SER A CA 1
ATOM 683 C C . SER A 1 92 ? 5.615 -6.986 -9.548 1.00 75.88 92 SER A C 1
ATOM 685 O O . SER A 1 92 ? 6.617 -7.350 -10.170 1.00 75.88 92 SER A O 1
ATOM 687 N N . ILE A 1 93 ? 4.656 -6.249 -10.123 1.00 80.25 93 ILE A N 1
ATOM 688 C CA . ILE A 1 93 ? 4.836 -5.641 -11.446 1.00 80.25 93 ILE A CA 1
ATOM 689 C C . ILE A 1 93 ? 6.102 -4.757 -11.467 1.00 80.25 93 ILE A C 1
ATOM 691 O O . ILE A 1 93 ? 6.319 -3.950 -10.552 1.00 80.25 93 ILE A O 1
ATOM 695 N N . PRO A 1 94 ? 6.964 -4.862 -12.498 1.00 81.06 94 PRO A N 1
ATOM 696 C CA . PRO A 1 94 ? 8.084 -3.946 -12.648 1.00 81.06 94 PRO A CA 1
ATOM 697 C C . PRO A 1 94 ? 7.590 -2.497 -12.746 1.00 81.06 94 PRO A C 1
ATOM 699 O O . PRO A 1 94 ? 6.742 -2.166 -13.570 1.00 81.06 94 PRO A O 1
ATOM 702 N N . LEU A 1 95 ? 8.165 -1.600 -11.941 1.00 82.56 95 LEU A N 1
ATOM 703 C CA . LEU A 1 95 ? 7.737 -0.195 -11.854 1.00 82.56 95 LEU A CA 1
ATOM 704 C C . LEU A 1 95 ? 7.714 0.530 -13.213 1.00 82.56 95 LEU A C 1
ATOM 706 O O . LEU A 1 95 ? 6.871 1.393 -13.449 1.00 82.56 95 LEU A O 1
ATOM 710 N N . LYS A 1 96 ? 8.645 0.186 -14.109 1.00 84.62 96 LYS A N 1
ATOM 711 C CA . LYS A 1 96 ? 8.672 0.725 -15.473 1.00 84.62 96 LYS A CA 1
ATOM 712 C C . LYS A 1 96 ? 7.444 0.289 -16.263 1.00 84.62 96 LYS A C 1
ATOM 714 O O . LYS A 1 96 ? 6.782 1.134 -16.854 1.00 84.62 96 LYS A O 1
ATOM 719 N N . ASP A 1 97 ? 7.142 -1.001 -16.224 1.00 87.50 97 ASP A N 1
ATOM 720 C CA . ASP A 1 97 ? 6.033 -1.597 -16.958 1.00 87.50 97 ASP A CA 1
ATOM 721 C C . ASP A 1 97 ? 4.705 -1.038 -16.440 1.00 87.50 97 ASP A C 1
ATOM 723 O O . ASP A 1 97 ? 3.853 -0.669 -17.242 1.00 87.50 97 ASP A O 1
ATOM 727 N N . LEU A 1 98 ? 4.574 -0.845 -15.121 1.00 89.38 98 LEU A N 1
ATOM 728 C CA . LEU A 1 98 ? 3.431 -0.157 -14.512 1.00 89.38 98 LEU A CA 1
ATOM 729 C C . LEU A 1 98 ? 3.228 1.250 -15.110 1.00 89.38 98 LEU A C 1
ATOM 731 O O . LEU A 1 98 ? 2.128 1.610 -15.530 1.00 89.38 98 LEU A O 1
ATOM 735 N N . ILE A 1 99 ? 4.292 2.053 -15.183 1.00 90.81 99 ILE A N 1
ATOM 736 C CA . ILE A 1 99 ? 4.218 3.436 -15.676 1.00 90.81 99 ILE A CA 1
ATOM 737 C C . ILE A 1 99 ? 3.980 3.485 -17.191 1.00 90.81 99 ILE A C 1
ATOM 739 O O . ILE A 1 99 ? 3.170 4.282 -17.664 1.00 90.81 99 ILE A O 1
ATOM 743 N N . GLU A 1 100 ? 4.670 2.658 -17.973 1.00 91.81 100 GLU A N 1
ATOM 744 C CA . GLU A 1 100 ? 4.528 2.650 -19.431 1.00 91.81 100 GLU A CA 1
ATOM 745 C C . GLU A 1 100 ? 3.162 2.112 -19.863 1.00 91.81 100 GLU A C 1
ATOM 747 O O . GLU A 1 100 ? 2.514 2.721 -20.714 1.00 91.81 100 GLU A O 1
ATOM 752 N N . ARG A 1 101 ? 2.689 1.027 -19.239 1.00 92.75 101 ARG A N 1
ATOM 753 C CA . ARG A 1 101 ? 1.423 0.377 -19.593 1.00 92.75 101 ARG A CA 1
ATOM 754 C C . ARG A 1 101 ? 0.205 1.189 -19.169 1.00 92.75 101 ARG A C 1
ATOM 756 O O . ARG A 1 101 ? -0.717 1.335 -19.965 1.00 92.75 101 ARG A O 1
ATOM 763 N N . HIS A 1 102 ? 0.186 1.705 -17.939 1.00 94.06 102 HIS A N 1
ATOM 764 C CA . HIS A 1 102 ? -1.018 2.338 -17.384 1.00 94.06 102 HIS A CA 1
ATOM 765 C C . HIS A 1 102 ? -0.993 3.861 -17.485 1.00 94.06 102 HIS A C 1
ATOM 767 O O . HIS A 1 102 ? -2.037 4.475 -17.681 1.00 94.06 102 HIS A O 1
ATOM 773 N N . CYS A 1 103 ? 0.188 4.477 -17.402 1.00 94.19 103 CYS A N 1
ATOM 774 C CA . CYS A 1 103 ? 0.316 5.936 -17.367 1.00 94.19 103 CYS A CA 1
ATOM 775 C C . CYS A 1 103 ? 0.845 6.537 -18.675 1.00 94.19 103 CYS A C 1
ATOM 777 O O . CYS A 1 103 ? 1.035 7.749 -18.753 1.00 94.19 103 CYS A O 1
ATOM 779 N N . GLY A 1 104 ? 1.112 5.717 -19.699 1.00 91.81 104 GLY A N 1
ATOM 780 C CA . GLY A 1 104 ? 1.674 6.159 -20.980 1.00 91.81 104 GLY A CA 1
ATOM 781 C C . GLY A 1 104 ? 3.147 6.579 -20.915 1.00 91.81 104 GLY A C 1
ATOM 782 O O . GLY A 1 104 ? 3.658 7.158 -21.872 1.00 91.81 104 GLY A O 1
ATOM 783 N N . GLY A 1 105 ? 3.835 6.298 -19.805 1.00 93.06 105 GLY A N 1
ATOM 784 C CA . GLY A 1 105 ? 5.241 6.635 -19.605 1.00 93.06 105 GLY A CA 1
ATOM 785 C C . GLY A 1 105 ? 5.490 7.894 -18.768 1.00 93.06 105 GLY A C 1
ATOM 786 O O . GLY A 1 105 ? 4.587 8.629 -18.365 1.00 93.06 105 GLY A O 1
ATOM 787 N N . VAL A 1 106 ? 6.773 8.137 -18.501 1.00 93.94 106 VAL A N 1
ATOM 788 C CA . VAL A 1 106 ? 7.268 9.370 -17.872 1.00 93.94 106 VAL A CA 1
ATOM 789 C C . VAL A 1 106 ? 7.223 10.506 -18.895 1.00 93.94 106 VAL A C 1
ATOM 791 O O . VAL A 1 106 ? 7.504 10.293 -20.076 1.00 93.94 106 VAL A O 1
ATOM 794 N N . ILE A 1 107 ? 6.903 11.726 -18.457 1.00 92.69 107 ILE A N 1
ATOM 795 C CA . ILE A 1 107 ? 6.918 12.904 -19.336 1.00 92.69 107 ILE A CA 1
ATOM 796 C C . ILE A 1 107 ? 8.337 13.102 -19.895 1.00 92.69 107 ILE A C 1
ATOM 798 O O . ILE A 1 107 ? 9.300 13.230 -19.139 1.00 92.69 107 ILE A O 1
ATOM 802 N N . GLY A 1 108 ? 8.475 13.134 -21.223 1.00 90.94 108 GLY A N 1
ATOM 803 C CA . GLY A 1 108 ? 9.782 13.199 -21.895 1.00 90.94 108 GLY A CA 1
ATOM 804 C C . GLY A 1 108 ? 10.495 11.847 -22.033 1.00 90.94 108 GLY A C 1
ATOM 805 O O . GLY A 1 108 ? 11.658 11.809 -22.422 1.00 90.94 108 GLY A O 1
ATOM 806 N N . GLY A 1 109 ? 9.803 10.742 -21.743 1.00 90.38 109 GLY A N 1
ATOM 807 C CA . GLY A 1 109 ? 10.326 9.383 -21.844 1.00 90.38 109 GLY A CA 1
ATOM 808 C C . GLY A 1 109 ? 11.053 8.918 -20.583 1.00 90.38 109 GLY A C 1
ATOM 809 O O . GLY A 1 109 ? 11.422 9.704 -19.711 1.00 90.38 109 GLY A O 1
ATOM 810 N N . TRP A 1 110 ? 11.279 7.605 -20.486 1.00 86.06 110 TRP A N 1
ATOM 811 C CA . TRP A 1 110 ? 11.919 6.983 -19.320 1.00 86.06 110 TRP A CA 1
ATOM 812 C C . TRP A 1 110 ? 13.323 7.531 -19.037 1.00 86.06 110 TRP A C 1
ATOM 814 O O . TRP A 1 110 ? 13.778 7.554 -17.892 1.00 86.06 110 TRP A O 1
ATOM 824 N N . ASP A 1 111 ? 14.025 7.998 -20.071 1.00 87.44 111 ASP A N 1
ATOM 825 C CA . ASP A 1 111 ? 15.365 8.543 -19.903 1.00 87.44 111 ASP A CA 1
ATOM 826 C C . ASP A 1 111 ? 15.408 9.896 -19.202 1.00 87.44 111 ASP A C 1
ATOM 828 O O . ASP A 1 111 ? 16.414 10.195 -18.559 1.00 87.44 111 ASP A O 1
ATOM 832 N N 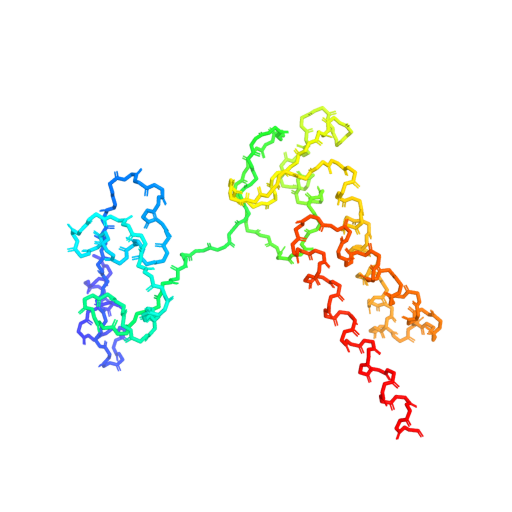. ASN A 1 112 ? 14.298 10.634 -19.232 1.00 89.38 112 ASN A N 1
ATOM 833 C CA . ASN A 1 112 ? 14.112 11.890 -18.516 1.00 89.38 112 ASN A CA 1
ATOM 834 C C . ASN A 1 112 ? 13.799 11.688 -17.018 1.00 89.38 112 ASN A C 1
ATOM 836 O O . ASN A 1 112 ? 13.680 12.650 -16.260 1.00 89.38 112 ASN A O 1
ATOM 840 N N . LEU A 1 113 ? 13.649 10.440 -16.560 1.00 83.75 113 LEU A N 1
ATOM 841 C CA . LEU A 1 113 ? 13.338 10.150 -15.168 1.00 83.75 113 LEU A CA 1
ATOM 842 C C . LEU A 1 113 ? 14.534 10.437 -14.250 1.00 83.75 113 LEU A C 1
ATOM 844 O O . LEU A 1 113 ? 15.596 9.823 -14.371 1.00 83.75 113 LEU A O 1
ATOM 848 N N . LEU A 1 114 ? 14.314 11.297 -13.255 1.00 81.56 114 LEU A N 1
ATOM 849 C CA . LEU A 1 114 ? 15.302 11.596 -12.218 1.00 81.56 114 LEU A CA 1
ATOM 850 C C . LEU A 1 114 ? 15.175 10.641 -11.026 1.00 81.56 114 LEU A C 1
ATOM 852 O O . LEU A 1 114 ? 16.131 9.940 -10.679 1.00 81.56 114 LEU A O 1
ATOM 856 N N . ALA A 1 115 ? 13.989 10.595 -10.416 1.00 79.19 115 ALA A N 1
ATOM 857 C CA . ALA A 1 115 ? 13.697 9.766 -9.255 1.00 79.19 115 ALA A CA 1
ATOM 858 C C . ALA A 1 115 ? 12.198 9.453 -9.132 1.00 79.19 115 ALA A C 1
ATOM 860 O O . ALA A 1 115 ? 11.365 10.187 -9.662 1.00 79.19 115 ALA A O 1
ATOM 861 N N . ILE A 1 116 ? 11.870 8.380 -8.409 1.00 82.38 116 ILE A N 1
ATOM 862 C CA . ILE A 1 116 ? 10.500 7.959 -8.079 1.00 82.38 116 ILE A CA 1
ATOM 863 C C . ILE A 1 116 ? 10.404 7.677 -6.579 1.00 82.38 116 ILE A C 1
ATOM 865 O O . ILE A 1 116 ? 11.340 7.150 -5.988 1.00 82.38 116 ILE A O 1
ATOM 869 N N . ILE A 1 117 ? 9.261 7.986 -5.973 1.00 81.31 117 ILE A N 1
ATOM 870 C CA . ILE A 1 117 ? 8.876 7.511 -4.641 1.00 81.31 117 ILE A CA 1
ATOM 871 C C . ILE A 1 117 ? 7.920 6.328 -4.878 1.00 81.31 117 ILE A C 1
ATOM 873 O O . ILE A 1 117 ? 6.812 6.563 -5.350 1.00 81.31 117 ILE A O 1
ATOM 877 N N . PRO A 1 118 ? 8.332 5.061 -4.670 1.00 79.12 118 PRO A N 1
ATOM 878 C CA . PRO A 1 118 ? 7.547 3.890 -5.095 1.00 79.12 118 PRO A CA 1
ATOM 879 C C . PRO A 1 118 ? 6.307 3.610 -4.232 1.00 79.12 118 PRO A C 1
ATOM 881 O O . PRO A 1 118 ? 5.495 2.763 -4.582 1.00 79.12 118 PRO A O 1
ATOM 884 N N . GLY A 1 119 ? 6.183 4.283 -3.091 1.00 81.81 119 GLY A N 1
ATOM 885 C CA . GLY A 1 119 ? 5.051 4.188 -2.176 1.00 81.81 119 GLY A CA 1
ATOM 886 C C . GLY A 1 119 ? 4.522 5.580 -1.842 1.00 81.81 119 GLY A C 1
ATOM 887 O O . GLY A 1 119 ? 4.567 6.491 -2.665 1.00 81.81 119 GLY A O 1
ATOM 888 N N . GLY A 1 120 ? 4.049 5.767 -0.612 1.00 75.81 120 GLY A N 1
ATOM 889 C CA . GLY A 1 120 ? 3.666 7.090 -0.115 1.00 75.81 120 GLY A CA 1
ATOM 890 C C . GLY A 1 120 ? 4.868 8.001 0.161 1.00 75.81 120 GLY A C 1
ATOM 891 O O . GLY A 1 120 ? 6.020 7.588 0.092 1.00 75.81 120 GLY A O 1
ATOM 892 N N . SER A 1 121 ? 4.609 9.241 0.577 1.00 72.25 121 SER A N 1
ATOM 893 C CA . SER A 1 121 ? 5.651 10.215 0.961 1.00 72.25 121 SER A CA 1
ATOM 894 C C . SER A 1 121 ? 6.566 9.759 2.109 1.00 72.25 121 SER A C 1
ATOM 896 O O . SER A 1 121 ? 7.592 10.384 2.365 1.00 72.25 121 SER A O 1
ATOM 898 N N . SER A 1 122 ? 6.203 8.679 2.802 1.00 69.31 122 SER A N 1
ATOM 899 C CA . SER A 1 122 ? 6.981 8.042 3.860 1.00 69.31 122 SER A CA 1
ATOM 900 C C . SER A 1 122 ? 8.120 7.154 3.352 1.00 69.31 122 SER A C 1
ATOM 902 O O . SER A 1 122 ? 8.934 6.726 4.170 1.00 69.31 122 SER A O 1
ATOM 904 N N . VAL A 1 123 ? 8.199 6.862 2.045 1.00 63.81 123 VAL A N 1
ATOM 905 C CA . VAL A 1 123 ? 9.280 6.036 1.485 1.00 63.81 123 VAL A CA 1
ATOM 906 C C . VAL A 1 123 ? 10.369 6.888 0.811 1.00 63.81 123 VAL A C 1
ATOM 908 O O . VAL A 1 123 ? 10.069 7.954 0.269 1.00 63.81 123 VAL A O 1
ATOM 911 N N . PRO A 1 124 ? 11.645 6.450 0.819 1.00 64.31 124 PRO A N 1
ATOM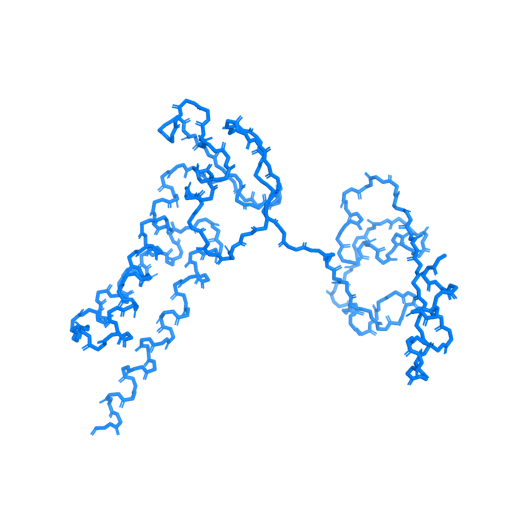 912 C CA . PRO A 1 124 ? 12.735 7.213 0.215 1.00 64.31 124 PRO A CA 1
ATOM 913 C C . PRO A 1 124 ? 12.583 7.409 -1.300 1.00 64.31 124 PRO A C 1
ATOM 915 O O . PRO A 1 124 ? 12.034 6.561 -2.007 1.00 64.31 124 PRO A O 1
ATOM 918 N N . LEU A 1 125 ? 13.156 8.504 -1.812 1.00 70.56 125 LEU A N 1
ATOM 919 C CA . LEU A 1 125 ? 13.285 8.738 -3.249 1.00 70.56 125 LEU A CA 1
ATOM 920 C C . LEU A 1 125 ? 14.282 7.740 -3.852 1.00 70.56 125 LEU A C 1
ATOM 922 O O . LEU A 1 125 ? 15.404 7.594 -3.365 1.00 70.56 125 LEU A O 1
ATOM 926 N N . ILE A 1 126 ? 13.896 7.114 -4.959 1.00 70.44 126 ILE A N 1
ATOM 927 C CA . ILE A 1 126 ? 14.706 6.161 -5.716 1.00 70.44 126 ILE A CA 1
ATOM 928 C C . ILE A 1 126 ? 15.151 6.807 -7.027 1.00 70.44 126 ILE A C 1
ATOM 930 O O . ILE A 1 126 ? 14.338 6.967 -7.940 1.00 70.44 126 ILE A O 1
ATOM 934 N N . PRO A 1 127 ? 16.439 7.155 -7.169 1.00 72.31 127 PRO A N 1
ATOM 935 C CA . PRO A 1 127 ? 16.998 7.585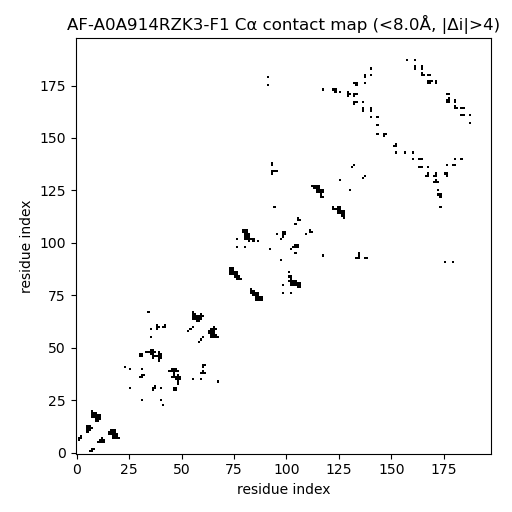 -8.442 1.00 72.31 127 PRO A CA 1
ATOM 936 C C . PRO A 1 127 ? 16.934 6.482 -9.505 1.00 72.31 127 PRO A C 1
ATOM 938 O O . PRO A 1 127 ? 17.077 5.299 -9.186 1.00 72.31 127 PRO A O 1
ATOM 941 N N . LYS A 1 128 ? 16.866 6.868 -10.785 1.00 69.81 128 LYS A N 1
ATOM 942 C CA . LYS A 1 128 ? 16.841 5.943 -11.941 1.00 69.81 128 LYS A CA 1
ATOM 943 C C . LYS A 1 128 ? 17.861 4.791 -11.848 1.00 69.81 128 LYS A C 1
ATOM 945 O O . LYS A 1 128 ? 17.534 3.655 -12.185 1.00 69.81 128 LYS A O 1
ATOM 950 N N . LYS A 1 129 ? 19.077 5.061 -11.348 1.00 67.38 129 LYS A N 1
ATOM 951 C CA . LYS A 1 129 ? 20.174 4.077 -11.227 1.00 67.38 129 LYS A CA 1
ATOM 952 C C . LYS A 1 129 ? 19.878 2.904 -10.279 1.00 67.38 129 LYS A C 1
ATOM 954 O O . LYS A 1 129 ? 20.344 1.801 -10.533 1.00 67.38 129 LYS A O 1
ATOM 959 N N . PHE A 1 130 ? 19.082 3.123 -9.232 1.00 62.66 130 PHE A N 1
ATOM 960 C CA . PHE A 1 130 ? 18.753 2.103 -8.227 1.00 62.66 130 PHE A CA 1
ATOM 961 C C . PHE A 1 130 ? 17.508 1.278 -8.584 1.00 62.66 130 PHE A C 1
ATOM 963 O O . PHE A 1 130 ? 17.217 0.285 -7.928 1.00 62.66 130 PHE A O 1
ATOM 970 N N . CYS A 1 131 ? 16.783 1.657 -9.642 1.00 62.03 131 CYS A N 1
ATOM 971 C CA . CYS A 1 131 ? 15.652 0.887 -10.159 1.00 62.03 131 CYS A CA 1
ATOM 972 C C . CYS A 1 131 ? 16.108 -0.270 -11.068 1.00 62.03 131 CYS A C 1
ATOM 974 O O . CYS A 1 131 ? 15.391 -1.251 -11.205 1.00 62.03 131 CYS A O 1
ATOM 976 N N . THR A 1 132 ? 17.303 -0.199 -11.669 1.00 66.12 132 THR A N 1
ATOM 977 C CA . THR A 1 132 ? 17.800 -1.212 -12.620 1.00 66.12 132 THR A CA 1
ATOM 978 C C . THR A 1 132 ? 17.947 -2.620 -12.022 1.00 66.12 132 THR A C 1
ATOM 980 O O . THR A 1 132 ? 17.473 -3.549 -12.675 1.00 66.12 132 THR A O 1
ATOM 983 N N . PRO A 1 133 ? 18.505 -2.823 -10.807 1.00 64.38 133 PRO A N 1
ATOM 984 C CA . PRO A 1 133 ? 18.589 -4.161 -10.214 1.00 64.38 133 PRO A CA 1
ATOM 985 C C . PRO A 1 133 ? 17.213 -4.796 -9.990 1.00 64.38 133 PRO A C 1
ATOM 987 O O . PRO A 1 133 ? 17.036 -5.967 -10.280 1.00 64.38 133 PRO A O 1
ATOM 990 N N . CYS A 1 134 ? 16.206 -4.022 -9.569 1.00 65.62 134 CYS A N 1
ATOM 991 C CA . CYS A 1 134 ? 14.832 -4.517 -9.439 1.00 65.62 134 CYS A CA 1
ATOM 992 C C . CYS A 1 134 ? 14.160 -4.724 -10.811 1.00 65.62 134 CYS A C 1
ATOM 994 O O . CYS A 1 134 ? 13.587 -5.774 -11.067 1.00 65.62 134 CYS A O 1
ATOM 996 N N . ARG A 1 135 ? 14.271 -3.757 -11.729 1.00 65.94 135 ARG A N 1
ATOM 997 C CA . ARG A 1 135 ? 13.618 -3.779 -13.050 1.00 65.94 135 ARG A CA 1
ATOM 998 C C . ARG A 1 135 ? 14.117 -4.917 -13.937 1.00 65.94 135 ARG A C 1
ATOM 1000 O O . ARG A 1 135 ? 13.318 -5.635 -14.528 1.00 65.94 135 ARG A O 1
ATOM 1007 N N . GLU A 1 136 ? 15.432 -5.057 -14.058 1.00 75.50 136 GLU A N 1
ATOM 1008 C CA . GLU A 1 136 ? 16.023 -6.130 -14.856 1.00 75.50 136 GLU A CA 1
ATOM 1009 C C . GLU A 1 136 ? 16.038 -7.431 -14.053 1.00 75.50 136 GLU A C 1
ATOM 1011 O O . GLU A 1 136 ? 15.659 -8.476 -14.575 1.00 75.50 136 GLU A O 1
ATOM 1016 N N . GLY A 1 137 ? 16.407 -7.368 -12.769 1.00 75.69 137 GLY A N 1
ATOM 1017 C CA . GLY A 1 137 ? 16.525 -8.542 -11.910 1.00 75.69 137 GLY A CA 1
ATOM 1018 C C . GLY A 1 137 ? 15.208 -9.290 -11.738 1.00 75.69 137 GLY A C 1
ATOM 1019 O O . GLY A 1 137 ? 15.189 -10.486 -11.996 1.00 75.69 137 GLY A O 1
ATOM 1020 N N . CYS A 1 138 ? 14.087 -8.620 -11.432 1.00 72.62 138 CYS A N 1
ATOM 1021 C CA . CYS A 1 138 ? 12.782 -9.290 -11.324 1.00 72.62 138 CYS A CA 1
ATOM 1022 C C . CYS A 1 138 ? 12.372 -9.971 -12.641 1.00 72.62 138 CYS A C 1
ATOM 1024 O O . CYS A 1 138 ? 11.861 -11.090 -12.627 1.00 72.62 138 CYS A O 1
ATOM 1026 N N . ASN A 1 139 ? 12.645 -9.342 -13.788 1.00 78.44 139 ASN A N 1
ATOM 1027 C CA . ASN A 1 139 ? 12.373 -9.930 -15.101 1.00 78.44 139 ASN A CA 1
ATOM 1028 C C . ASN A 1 139 ? 13.248 -11.161 -15.385 1.00 78.44 139 ASN A C 1
ATOM 1030 O O . ASN A 1 139 ? 12.765 -12.147 -15.948 1.00 78.44 139 ASN A O 1
ATOM 1034 N N . TRP A 1 140 ? 14.522 -11.127 -14.990 1.00 81.75 140 TRP A N 1
ATOM 1035 C CA . TRP A 1 140 ? 15.422 -12.278 -15.074 1.00 81.75 140 TRP A CA 1
ATOM 1036 C C . TRP A 1 140 ? 14.999 -13.406 -14.131 1.00 81.75 140 TRP A C 1
ATOM 1038 O O . TRP A 1 140 ? 14.905 -14.547 -14.583 1.00 81.75 140 TRP A O 1
ATOM 1048 N N . LEU A 1 141 ? 14.670 -13.088 -12.872 1.00 81.69 141 LEU A N 1
ATOM 1049 C CA . LEU A 1 141 ? 14.142 -14.048 -11.902 1.00 81.69 141 LEU A CA 1
ATOM 1050 C C . LEU A 1 141 ? 12.911 -14.755 -12.477 1.00 81.69 141 LEU A C 1
ATOM 1052 O O . LEU A 1 141 ? 12.896 -15.978 -12.559 1.00 81.69 141 LEU A O 1
ATOM 1056 N N . ASN A 1 142 ? 11.924 -13.999 -12.964 1.00 81.88 142 ASN A N 1
ATOM 1057 C CA . ASN A 1 142 ? 10.689 -14.552 -13.517 1.00 81.88 142 ASN A CA 1
ATOM 1058 C C . ASN A 1 142 ? 10.961 -15.479 -14.719 1.00 81.88 142 ASN A C 1
ATOM 1060 O O . ASN A 1 142 ? 10.522 -16.629 -14.743 1.00 81.88 142 ASN A O 1
ATOM 1064 N N . LYS A 1 143 ? 11.764 -15.031 -15.696 1.00 84.81 143 LYS A N 1
ATOM 1065 C CA . LYS A 1 143 ? 12.119 -15.842 -16.877 1.00 84.81 143 LYS A CA 1
ATOM 1066 C C . LYS A 1 143 ? 12.797 -17.159 -16.510 1.00 84.81 143 LYS A C 1
ATOM 1068 O O . LYS A 1 143 ? 12.519 -18.178 -17.141 1.00 84.81 143 LYS A O 1
ATOM 1073 N N . VAL A 1 144 ? 13.711 -17.133 -15.542 1.00 85.56 144 VAL A N 1
ATOM 1074 C CA . VAL A 1 144 ? 14.438 -18.329 -15.111 1.00 85.56 144 VAL A CA 1
ATOM 1075 C C . VAL A 1 144 ? 13.535 -19.239 -14.278 1.00 85.56 144 VAL A C 1
ATOM 1077 O O . VAL A 1 144 ? 13.527 -20.441 -14.517 1.00 85.56 144 VAL A O 1
ATOM 1080 N N . MET A 1 145 ? 12.692 -18.697 -13.398 1.00 83.88 145 MET A N 1
ATOM 1081 C CA . MET A 1 145 ? 11.712 -19.486 -12.642 1.00 83.88 145 MET A CA 1
ATOM 1082 C C . MET A 1 145 ? 10.755 -20.259 -13.560 1.00 83.88 145 MET A C 1
ATOM 1084 O O . MET A 1 145 ? 10.543 -21.450 -13.346 1.00 83.88 145 MET A O 1
ATOM 1088 N N . TRP A 1 146 ? 10.268 -19.654 -14.650 1.00 86.12 146 TRP A N 1
ATOM 1089 C CA . TRP A 1 146 ? 9.468 -20.384 -15.645 1.00 86.12 146 TRP A CA 1
ATOM 1090 C C . TRP A 1 146 ? 10.241 -21.519 -16.327 1.00 86.12 146 TRP A C 1
ATOM 1092 O O . TRP A 1 146 ? 9.670 -22.568 -16.602 1.00 86.12 146 TRP A O 1
ATOM 1102 N N . ARG A 1 147 ? 11.558 -21.379 -16.537 1.00 88.19 147 ARG A N 1
ATOM 1103 C CA . ARG A 1 147 ? 12.393 -22.485 -17.049 1.00 88.19 147 ARG A CA 1
ATOM 1104 C C . ARG A 1 147 ? 12.441 -23.670 -16.087 1.00 88.19 147 ARG A C 1
ATOM 1106 O O . ARG A 1 147 ? 12.484 -24.808 -16.553 1.00 88.19 147 ARG A O 1
ATOM 1113 N N . PHE A 1 148 ? 12.454 -23.413 -14.778 1.00 84.69 148 PHE A N 1
ATOM 1114 C CA . PHE A 1 148 ? 12.403 -24.466 -13.762 1.00 84.69 148 PHE A CA 1
ATOM 1115 C C . PHE A 1 148 ? 11.060 -25.196 -13.790 1.00 84.69 148 PHE A C 1
ATOM 1117 O O . PHE A 1 148 ? 11.047 -26.423 -13.799 1.00 84.69 148 PHE A O 1
ATOM 1124 N N . VAL A 1 149 ? 9.951 -24.455 -13.885 1.00 84.94 149 VAL A N 1
ATOM 1125 C CA . VAL A 1 149 ? 8.598 -25.030 -14.004 1.00 84.94 149 VAL A CA 1
ATOM 1126 C C . VAL A 1 149 ? 8.465 -25.893 -15.264 1.00 84.94 149 VAL A C 1
ATOM 1128 O O . VAL A 1 149 ? 7.939 -26.999 -15.198 1.00 84.94 149 VAL A O 1
ATOM 1131 N N . ASP A 1 150 ? 9.011 -25.433 -16.391 1.00 88.81 150 ASP A N 1
ATOM 1132 C CA . ASP A 1 150 ? 8.989 -26.155 -17.670 1.00 88.81 150 ASP A CA 1
ATOM 1133 C C . ASP A 1 150 ? 9.952 -27.367 -17.719 1.00 88.81 150 ASP A C 1
ATOM 1135 O O . ASP A 1 150 ? 10.017 -28.062 -18.733 1.00 88.81 150 ASP A O 1
ATOM 1139 N N . GLY A 1 151 ? 10.769 -27.600 -16.682 1.00 86.19 151 GLY A N 1
ATOM 1140 C CA . GLY A 1 151 ? 11.764 -28.684 -16.648 1.00 86.19 151 GLY A CA 1
ATOM 1141 C C . GLY A 1 151 ? 12.951 -28.503 -17.607 1.00 86.19 151 GLY A C 1
ATOM 1142 O O . GLY A 1 151 ? 13.689 -29.450 -17.871 1.00 86.19 151 GLY A O 1
ATOM 1143 N N . ARG A 1 152 ? 13.152 -27.292 -18.139 1.00 87.56 152 ARG A N 1
ATOM 1144 C CA . ARG A 1 152 ? 14.220 -26.954 -19.104 1.00 87.56 152 ARG A CA 1
ATOM 1145 C C . ARG A 1 152 ? 15.405 -26.214 -18.481 1.00 87.56 152 ARG A C 1
ATOM 1147 O O . ARG A 1 152 ? 16.308 -25.790 -19.208 1.00 87.56 152 ARG A O 1
ATOM 1154 N N . ALA A 1 153 ? 15.379 -26.016 -17.165 1.00 84.31 153 ALA A N 1
ATOM 1155 C CA . ALA A 1 153 ? 16.456 -25.371 -16.431 1.00 84.31 153 ALA A CA 1
ATOM 1156 C C . ALA A 1 153 ? 17.672 -26.297 -16.279 1.00 84.31 153 ALA A C 1
ATOM 1158 O O . ALA A 1 153 ? 17.530 -27.507 -16.101 1.00 84.31 153 ALA A O 1
ATOM 1159 N N . LYS A 1 154 ? 18.876 -25.725 -16.350 1.00 85.75 154 LYS A N 1
ATOM 1160 C CA . LYS A 1 154 ? 20.131 -26.461 -16.109 1.00 85.75 154 LYS A CA 1
ATOM 1161 C C . LYS A 1 154 ? 20.574 -26.316 -14.647 1.00 85.75 154 LYS A C 1
ATOM 1163 O O . LYS A 1 154 ? 20.286 -25.279 -14.055 1.00 85.75 154 LYS A O 1
ATOM 1168 N N . PRO A 1 155 ? 21.329 -27.277 -14.081 1.00 82.50 155 PRO A N 1
ATOM 1169 C CA . PRO A 1 155 ? 21.852 -27.165 -12.716 1.00 82.50 155 PRO A CA 1
ATOM 1170 C C . PRO A 1 155 ? 22.633 -25.867 -12.458 1.00 82.50 155 PRO A C 1
ATOM 1172 O O . PRO A 1 155 ? 22.407 -25.224 -11.441 1.00 82.50 155 PRO A O 1
ATOM 1175 N N . ASP A 1 156 ? 23.450 -25.413 -13.413 1.00 84.56 156 ASP A N 1
ATOM 1176 C CA . ASP A 1 156 ? 24.221 -24.162 -13.287 1.00 84.56 156 ASP A CA 1
ATOM 1177 C C . ASP A 1 156 ? 23.329 -22.905 -13.200 1.00 84.56 156 ASP A C 1
ATOM 1179 O O . ASP A 1 156 ? 23.733 -21.874 -12.661 1.00 84.56 156 ASP A O 1
ATOM 1183 N N . GLU A 1 157 ? 22.086 -22.971 -13.700 1.00 84.00 157 GLU A N 1
ATOM 1184 C CA . GLU A 1 157 ? 21.130 -21.861 -13.596 1.00 84.00 157 GLU A CA 1
ATOM 1185 C C . GLU A 1 157 ? 20.638 -21.664 -12.152 1.00 84.00 157 GLU A C 1
ATOM 1187 O O . GLU A 1 157 ? 20.159 -20.580 -11.836 1.00 84.00 157 GLU A O 1
ATOM 1192 N N . ILE A 1 158 ? 20.798 -22.655 -11.262 1.00 84.31 158 ILE A N 1
ATOM 1193 C CA . ILE A 1 158 ? 20.510 -22.519 -9.823 1.00 84.31 158 ILE A CA 1
ATOM 1194 C C . ILE A 1 158 ? 21.480 -21.524 -9.180 1.00 84.31 158 ILE A C 1
ATOM 1196 O O . ILE A 1 158 ? 21.052 -20.622 -8.459 1.00 84.31 158 ILE A O 1
ATOM 1200 N N . ASP A 1 159 ? 22.778 -21.670 -9.448 1.00 84.19 159 ASP A N 1
ATOM 1201 C CA . ASP A 1 159 ? 23.810 -20.791 -8.891 1.00 84.19 159 ASP A CA 1
ATOM 1202 C C . ASP A 1 159 ? 23.744 -19.394 -9.508 1.00 84.19 159 ASP A C 1
ATOM 1204 O O . ASP A 1 159 ? 23.819 -18.397 -8.792 1.00 84.19 159 ASP A O 1
ATOM 1208 N N . MET A 1 160 ? 23.478 -19.309 -10.814 1.00 84.69 160 MET A N 1
ATOM 1209 C CA . MET A 1 160 ? 23.213 -18.033 -11.478 1.00 84.69 160 MET A CA 1
ATOM 1210 C C . MET A 1 160 ? 22.000 -17.317 -10.862 1.00 84.69 160 MET A C 1
ATOM 1212 O O . MET A 1 160 ? 22.058 -16.120 -10.583 1.00 84.69 160 MET A O 1
ATOM 1216 N N . LEU A 1 161 ? 20.893 -18.033 -10.628 1.00 85.25 161 LEU A N 1
ATOM 1217 C CA . LEU A 1 161 ? 19.683 -17.450 -10.046 1.00 85.25 161 LEU A CA 1
ATOM 1218 C C . LEU A 1 161 ? 19.919 -16.976 -8.605 1.00 85.25 161 LEU A C 1
ATOM 1220 O O . LEU A 1 161 ? 19.439 -15.911 -8.211 1.00 85.25 161 LEU A O 1
ATOM 1224 N N . TRP A 1 162 ? 20.713 -17.732 -7.846 1.00 82.94 162 TRP A N 1
ATOM 1225 C CA . TRP A 1 162 ? 21.173 -17.346 -6.518 1.00 82.94 162 TRP A CA 1
ATOM 1226 C C . TRP A 1 162 ? 21.990 -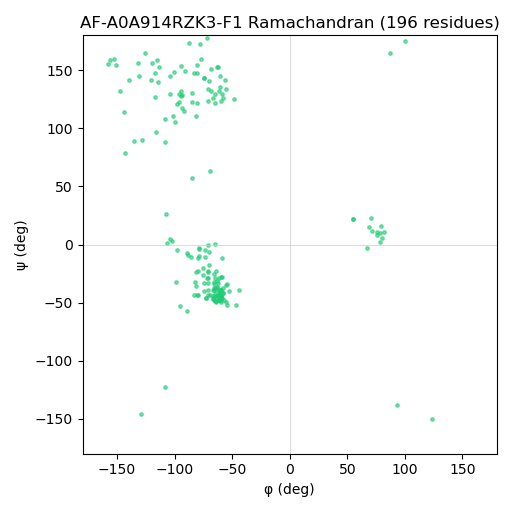16.047 -6.558 1.00 82.94 162 TRP A C 1
ATOM 1228 O O . TRP A 1 162 ? 21.688 -15.116 -5.810 1.00 82.94 162 TRP A O 1
ATOM 1238 N N . GLU A 1 163 ? 22.959 -15.924 -7.465 1.00 84.38 163 GLU A N 1
ATOM 1239 C CA . GLU A 1 163 ? 23.762 -14.705 -7.616 1.00 84.38 163 GLU A CA 1
ATOM 1240 C C . GLU A 1 163 ? 22.919 -13.487 -8.001 1.00 84.38 163 GLU A C 1
ATOM 1242 O O . GLU A 1 163 ? 23.064 -12.433 -7.380 1.00 84.38 163 GLU A O 1
ATOM 1247 N N . ILE A 1 164 ? 21.993 -13.631 -8.957 1.00 83.69 164 ILE A N 1
ATOM 1248 C CA . ILE A 1 164 ? 21.085 -12.546 -9.361 1.00 83.69 164 ILE A CA 1
ATOM 1249 C C . ILE A 1 164 ? 20.244 -12.082 -8.169 1.00 83.69 164 ILE A C 1
ATOM 1251 O O . ILE A 1 164 ? 20.168 -10.884 -7.903 1.00 83.69 164 ILE A O 1
ATOM 1255 N N . SER A 1 165 ? 19.658 -13.019 -7.417 1.00 81.19 165 SER A N 1
ATOM 1256 C CA . SER A 1 165 ? 18.836 -12.688 -6.249 1.00 81.19 165 SER A CA 1
ATOM 1257 C C . SER A 1 165 ? 19.632 -11.931 -5.175 1.00 81.19 165 SER A C 1
ATOM 1259 O O . SER A 1 165 ? 19.137 -10.954 -4.621 1.00 81.19 165 SER A O 1
ATOM 1261 N N . ARG A 1 166 ? 20.898 -12.301 -4.936 1.00 82.62 166 ARG A N 1
ATOM 1262 C CA . ARG A 1 166 ? 21.785 -11.597 -3.993 1.00 82.62 166 ARG A CA 1
ATOM 1263 C C . ARG A 1 166 ? 22.242 -10.232 -4.495 1.00 82.62 166 ARG A C 1
ATOM 1265 O O . ARG A 1 166 ? 22.527 -9.350 -3.694 1.00 82.62 166 ARG A O 1
ATOM 1272 N N . HIS A 1 167 ? 22.329 -10.054 -5.810 1.00 79.88 167 HIS A N 1
ATOM 1273 C CA . HIS A 1 167 ? 22.644 -8.761 -6.416 1.00 79.88 167 HIS A CA 1
ATOM 1274 C C . HIS A 1 167 ? 21.457 -7.791 -6.374 1.00 79.88 167 HIS A C 1
ATOM 1276 O O . HIS A 1 167 ? 21.642 -6.585 -6.514 1.00 79.88 167 HIS A O 1
ATOM 1282 N N . MET A 1 168 ? 20.239 -8.310 -6.207 1.00 76.81 168 MET A N 1
ATOM 1283 C CA . MET A 1 168 ? 19.040 -7.516 -5.943 1.00 76.81 168 MET A CA 1
ATOM 1284 C C . MET A 1 168 ? 18.923 -7.182 -4.455 1.00 76.81 168 MET A C 1
ATOM 1286 O O . MET A 1 168 ? 18.647 -6.034 -4.108 1.00 76.81 168 MET A O 1
ATOM 1290 N N . GLU A 1 169 ? 19.190 -8.168 -3.597 1.00 75.19 169 GLU A N 1
ATOM 1291 C CA . GLU A 1 169 ? 19.138 -8.037 -2.142 1.00 75.19 169 GLU A CA 1
ATOM 1292 C C . GLU A 1 169 ? 20.080 -6.935 -1.639 1.00 75.19 169 GLU A C 1
ATOM 1294 O O . GLU A 1 169 ? 21.271 -6.904 -1.966 1.00 75.19 169 GLU A O 1
ATOM 1299 N N . GLY A 1 170 ? 19.542 -5.989 -0.866 1.00 68.06 170 GLY A N 1
ATOM 1300 C CA . GLY A 1 170 ? 20.313 -4.896 -0.256 1.00 68.06 170 GLY A CA 1
ATOM 1301 C C . GLY A 1 170 ? 20.917 -3.867 -1.228 1.00 68.06 170 GLY A C 1
ATOM 1302 O O . GLY A 1 170 ? 21.495 -2.874 -0.788 1.00 68.06 170 GLY A O 1
ATOM 1303 N N . HIS A 1 171 ? 20.757 -4.054 -2.542 1.00 69.81 171 HIS A N 1
ATOM 1304 C CA . HIS A 1 171 ? 21.196 -3.116 -3.585 1.00 69.81 171 HIS A CA 1
ATOM 1305 C C . HIS A 1 171 ? 20.029 -2.321 -4.186 1.00 69.81 171 HIS A C 1
ATOM 1307 O O . HIS A 1 171 ? 20.209 -1.513 -5.105 1.00 69.81 171 HIS A O 1
ATOM 1313 N N . THR A 1 172 ? 18.828 -2.511 -3.639 1.00 61.19 172 THR A N 1
ATOM 1314 C CA . THR A 1 172 ? 17.640 -1.714 -3.938 1.00 61.19 172 THR A CA 1
ATOM 1315 C C . THR A 1 172 ? 17.158 -0.980 -2.697 1.00 61.19 172 THR A C 1
ATOM 1317 O O . THR A 1 172 ? 17.298 -1.461 -1.582 1.00 61.19 172 THR A O 1
ATOM 1320 N N . ILE A 1 173 ? 16.589 0.207 -2.894 1.00 50.56 173 ILE A N 1
ATOM 1321 C CA . ILE A 1 173 ? 16.236 1.118 -1.792 1.00 50.56 173 ILE A CA 1
ATOM 1322 C C . ILE A 1 173 ? 14.917 0.728 -1.102 1.00 50.56 173 ILE A C 1
ATOM 1324 O O . ILE A 1 173 ? 14.688 1.109 0.043 1.00 50.56 173 ILE A O 1
ATOM 1328 N N . CYS A 1 174 ? 14.039 -0.013 -1.782 1.00 56.22 174 CYS A N 1
ATOM 1329 C CA . CYS A 1 174 ? 12.769 -0.475 -1.221 1.00 56.22 174 CYS A CA 1
ATOM 1330 C C . CYS A 1 174 ? 12.757 -1.996 -1.073 1.00 56.22 174 CYS A C 1
ATOM 1332 O O . CYS A 1 174 ? 13.363 -2.696 -1.883 1.00 56.22 174 CYS A O 1
ATOM 1334 N N . ALA A 1 175 ? 11.977 -2.488 -0.109 1.00 64.81 175 ALA A N 1
ATOM 1335 C CA . ALA A 1 175 ? 11.849 -3.912 0.193 1.00 64.81 175 ALA A CA 1
ATOM 1336 C C . ALA A 1 175 ? 11.214 -4.740 -0.940 1.00 64.81 175 ALA A C 1
ATOM 1338 O O . ALA A 1 175 ? 11.051 -5.940 -0.781 1.00 64.81 175 ALA A O 1
ATOM 1339 N N . LEU A 1 176 ? 10.837 -4.140 -2.077 1.00 67.00 176 LEU A N 1
ATOM 1340 C CA . LEU A 1 176 ? 10.253 -4.869 -3.203 1.00 67.00 176 LEU A CA 1
ATOM 1341 C C . LEU A 1 176 ? 11.244 -5.863 -3.817 1.00 67.00 176 LEU A C 1
ATOM 1343 O O . LEU A 1 176 ? 10.854 -6.982 -4.130 1.00 67.00 176 LEU A O 1
ATOM 1347 N N . ALA A 1 177 ? 12.512 -5.479 -3.999 1.00 67.38 177 ALA A N 1
ATOM 1348 C CA . ALA A 1 177 ? 13.474 -6.410 -4.584 1.00 67.38 177 ALA A CA 1
ATOM 1349 C C . ALA A 1 177 ? 13.892 -7.485 -3.580 1.00 67.38 177 ALA A C 1
ATOM 1351 O O . ALA A 1 177 ? 14.059 -8.627 -3.989 1.00 67.38 177 ALA A O 1
ATOM 1352 N N . ASP A 1 178 ? 13.961 -7.157 -2.287 1.00 69.81 178 ASP A N 1
ATOM 1353 C CA . ASP A 1 178 ? 14.143 -8.149 -1.222 1.00 69.81 178 ASP A CA 1
ATOM 1354 C C . ASP A 1 178 ? 12.943 -9.117 -1.178 1.00 69.81 178 ASP A C 1
ATOM 1356 O O . ASP A 1 178 ? 13.117 -10.333 -1.182 1.00 69.81 178 ASP A O 1
ATOM 1360 N N . ALA A 1 179 ? 11.713 -8.599 -1.268 1.00 71.06 179 ALA A N 1
ATOM 1361 C CA . ALA A 1 179 ? 10.485 -9.393 -1.329 1.00 71.06 179 ALA A CA 1
ATOM 1362 C C . ALA A 1 179 ? 10.379 -10.255 -2.598 1.00 71.06 179 ALA A C 1
ATOM 1364 O O . ALA A 1 179 ? 9.758 -11.313 -2.554 1.00 71.06 179 ALA A O 1
ATOM 1365 N N . ALA A 1 180 ? 10.981 -9.837 -3.714 1.00 73.12 180 ALA A N 1
ATOM 1366 C CA . ALA A 1 180 ? 11.068 -10.639 -4.934 1.00 73.12 180 ALA A CA 1
ATOM 1367 C C . ALA A 1 180 ? 12.215 -11.669 -4.883 1.00 73.12 180 ALA A C 1
ATOM 1369 O O . ALA A 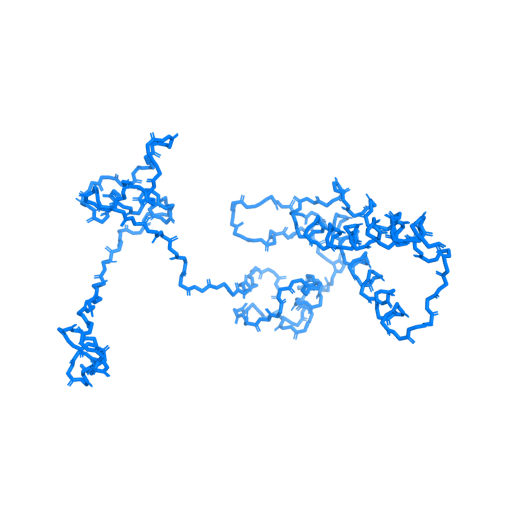1 180 ? 12.074 -12.775 -5.405 1.00 73.12 180 ALA A O 1
ATOM 1370 N N . ALA A 1 181 ? 13.343 -11.330 -4.252 1.00 80.69 181 ALA A N 1
ATOM 1371 C CA . ALA A 1 181 ? 14.536 -12.169 -4.179 1.00 80.69 181 ALA A CA 1
ATOM 1372 C C . ALA A 1 181 ? 14.421 -13.276 -3.120 1.00 80.69 181 ALA A C 1
ATOM 1374 O O . ALA A 1 181 ? 14.774 -14.423 -3.400 1.00 80.69 181 ALA A O 1
ATOM 1375 N N . TRP A 1 182 ? 13.904 -12.975 -1.925 1.00 79.19 182 TRP A N 1
ATOM 1376 C CA . TRP A 1 182 ? 13.850 -13.931 -0.814 1.00 79.19 182 TRP A CA 1
ATOM 1377 C C . TRP A 1 182 ? 13.021 -15.193 -1.101 1.00 79.19 182 TRP A C 1
ATOM 1379 O O . TRP A 1 182 ? 13.508 -16.281 -0.787 1.00 79.19 182 TRP A O 1
ATOM 1389 N N . PRO A 1 183 ? 11.835 -15.137 -1.744 1.00 81.19 183 PRO A N 1
ATOM 1390 C CA . PRO A 1 183 ? 11.100 -16.350 -2.107 1.00 81.19 183 PRO A CA 1
ATOM 1391 C C . PRO A 1 183 ? 11.901 -17.271 -3.036 1.00 81.19 183 PRO A C 1
ATOM 1393 O O . PRO A 1 183 ? 11.898 -18.494 -2.865 1.00 81.19 183 PRO A O 1
ATOM 1396 N N . VAL A 1 184 ? 12.635 -16.689 -3.991 1.00 81.81 184 VAL A N 1
ATOM 1397 C CA . VAL A 1 184 ? 13.508 -17.443 -4.897 1.00 81.81 184 VAL A CA 1
ATOM 1398 C C . VAL A 1 184 ? 14.673 -18.055 -4.122 1.00 81.81 184 VAL A C 1
ATOM 1400 O O . VAL A 1 184 ? 14.924 -19.250 -4.253 1.00 81.81 184 VAL A O 1
ATOM 1403 N N . GLN A 1 185 ? 15.337 -17.289 -3.254 1.00 80.62 185 GLN A N 1
ATOM 1404 C CA . GLN A 1 185 ? 16.434 -17.789 -2.420 1.00 80.62 185 GLN A CA 1
ATOM 1405 C C . GLN A 1 185 ? 16.009 -18.973 -1.542 1.00 80.62 185 GLN A C 1
ATOM 1407 O O . GLN A 1 185 ? 16.693 -19.996 -1.530 1.00 80.62 185 GLN A O 1
ATOM 1412 N N . VAL A 1 186 ? 14.868 -18.874 -0.852 1.00 80.75 186 VAL A N 1
ATOM 1413 C CA . VAL A 1 186 ? 14.331 -19.967 -0.022 1.00 80.75 186 VAL A CA 1
ATOM 1414 C C . VAL A 1 186 ? 14.067 -21.208 -0.872 1.00 80.75 186 VAL A C 1
ATOM 1416 O O . VAL A 1 186 ? 14.473 -22.308 -0.500 1.00 80.75 186 VAL A O 1
ATOM 1419 N N . THR A 1 187 ? 13.463 -21.030 -2.049 1.00 80.88 187 THR A N 1
ATOM 1420 C CA . THR A 1 187 ? 13.198 -22.133 -2.984 1.00 80.88 187 THR A CA 1
ATOM 1421 C C . THR A 1 187 ? 14.495 -22.830 -3.408 1.00 80.88 187 THR A C 1
ATOM 1423 O O . THR A 1 187 ? 14.580 -24.057 -3.364 1.00 80.88 187 THR A O 1
ATOM 1426 N N . LEU A 1 188 ? 15.536 -22.067 -3.753 1.00 81.69 188 LEU A N 1
ATOM 1427 C CA . LEU A 1 188 ? 16.835 -22.616 -4.150 1.00 81.69 188 LEU A CA 1
ATOM 1428 C C . LEU A 1 188 ? 17.548 -23.344 -3.002 1.00 81.69 188 LEU A C 1
ATOM 1430 O O . LEU A 1 188 ? 18.141 -24.400 -3.225 1.00 81.69 188 LEU A O 1
ATOM 1434 N N . ILE A 1 189 ? 17.469 -22.818 -1.775 1.00 80.44 189 ILE A N 1
ATOM 1435 C CA . ILE A 1 189 ? 18.000 -23.481 -0.574 1.00 80.44 189 ILE A CA 1
ATOM 1436 C C . ILE A 1 189 ? 17.305 -24.830 -0.370 1.00 80.44 189 ILE A C 1
ATOM 1438 O O . ILE A 1 189 ? 17.981 -25.841 -0.184 1.00 80.44 189 ILE A O 1
ATOM 1442 N N . CYS A 1 190 ? 15.972 -24.868 -0.454 1.00 74.31 190 CYS A N 1
ATOM 1443 C CA . CYS A 1 190 ? 15.207 -26.106 -0.328 1.00 74.31 190 CYS A CA 1
ATOM 1444 C C . CYS A 1 190 ? 15.591 -27.129 -1.406 1.00 74.31 190 CYS A C 1
ATOM 1446 O O . CYS A 1 190 ? 15.809 -28.291 -1.075 1.00 74.31 190 CYS A O 1
ATOM 1448 N N . ILE A 1 191 ? 15.737 -26.706 -2.667 1.00 76.12 191 ILE A N 1
ATOM 1449 C CA . ILE A 1 191 ? 16.171 -27.585 -3.766 1.00 76.12 191 ILE A CA 1
ATOM 1450 C C . ILE A 1 191 ? 17.561 -28.168 -3.483 1.00 76.12 191 ILE A C 1
ATOM 1452 O O . ILE A 1 191 ? 17.750 -29.378 -3.607 1.00 76.12 191 ILE A O 1
ATOM 1456 N N . LYS A 1 192 ? 18.524 -27.339 -3.056 1.00 71.62 192 LYS A N 1
ATOM 1457 C CA . LYS A 1 192 ? 19.878 -27.810 -2.727 1.00 71.62 192 LYS A CA 1
ATOM 1458 C C . LYS A 1 192 ? 19.876 -28.798 -1.564 1.00 71.62 192 LYS A C 1
ATOM 1460 O O . LYS A 1 192 ? 20.514 -29.837 -1.680 1.00 71.62 192 LYS A O 1
ATOM 1465 N N . ILE A 1 193 ? 19.133 -28.523 -0.491 1.00 69.25 193 ILE A N 1
ATOM 1466 C CA . ILE A 1 193 ? 19.013 -29.430 0.664 1.00 69.25 193 ILE A CA 1
ATOM 1467 C C . ILE A 1 193 ? 18.382 -30.767 0.259 1.00 69.25 193 ILE A C 1
ATOM 1469 O O . ILE A 1 193 ? 18.861 -31.820 0.667 1.00 69.25 193 ILE A O 1
ATOM 1473 N N . LEU A 1 194 ? 17.324 -30.742 -0.555 1.00 60.19 194 LEU A N 1
ATOM 1474 C CA . LEU A 1 194 ? 16.677 -31.962 -1.040 1.00 60.19 194 LEU A CA 1
ATOM 1475 C C . LEU A 1 194 ? 17.602 -32.775 -1.956 1.00 60.19 194 LEU A C 1
ATOM 1477 O O . LEU A 1 194 ? 17.569 -33.999 -1.905 1.00 60.19 194 LEU A O 1
ATOM 1481 N N . SER A 1 195 ? 18.461 -32.116 -2.741 1.00 61.19 195 SER A N 1
ATOM 1482 C CA . SER A 1 195 ? 19.435 -32.797 -3.605 1.00 61.19 195 SER A CA 1
ATOM 1483 C C . SER A 1 195 ? 20.579 -33.482 -2.849 1.00 61.19 195 SER A C 1
ATOM 1485 O O . SER A 1 195 ? 21.155 -34.422 -3.375 1.00 61.19 195 SER A O 1
ATOM 1487 N N . THR A 1 196 ? 20.904 -33.048 -1.626 1.00 57.16 196 THR A N 1
ATOM 1488 C CA . THR A 1 196 ? 21.874 -33.731 -0.748 1.00 57.16 196 THR A CA 1
ATOM 1489 C C . THR A 1 196 ? 21.254 -34.854 0.086 1.00 57.16 196 THR A C 1
ATOM 1491 O O . THR A 1 196 ? 21.988 -35.597 0.735 1.00 57.16 196 THR A O 1
ATOM 1494 N N . LEU A 1 197 ? 19.921 -34.957 0.112 1.00 48.00 197 LEU A N 1
ATOM 1495 C CA . LEU A 1 197 ? 19.165 -35.991 0.831 1.00 48.00 197 LEU A CA 1
ATOM 1496 C C . LEU A 1 197 ? 18.726 -37.163 -0.070 1.00 48.00 197 LEU A C 1
ATOM 1498 O O . LEU A 1 197 ? 18.168 -38.131 0.447 1.00 48.00 197 LEU A O 1
ATOM 1502 N N . LEU A 1 198 ? 18.977 -37.077 -1.381 1.00 43.75 198 LEU A N 1
ATOM 1503 C CA . LEU A 1 198 ? 18.767 -38.120 -2.394 1.00 43.75 198 LEU A CA 1
ATOM 1504 C C . LEU A 1 198 ? 20.115 -38.646 -2.898 1.00 43.75 198 LEU A C 1
ATOM 1506 O O . LEU A 1 198 ? 20.184 -39.862 -3.180 1.00 43.75 198 LEU A O 1
#